Protein AF-A0A4W4H3L9-F1 (afdb_monomer)

Secondary structure (DSSP, 8-state):
---S-------SSS-EEE-TTSS-------SSS-------GGG--GGGEEEPPGGGGG--SBGGG-SS--HHHHHHHHHHHHTTT--EEEETTEEEE---SS--TTSSSHHHHHHHHTS-TTTSSS-HHHHHHHHHHHHHHH-S---------TTSSHHHHHHHHHHHHHHHHHTSSSPPHHHHHHHHHHHHHHHHHEE--SS-TTEE-SEEEEEEEE-TTS-EEEEEEEEE-----------

Solvent-accessible surface area (backbone atoms only — not comparable to full-atom values): 15438 Å² total; per-residue (Å²): 140,84,78,94,81,59,77,49,46,76,99,50,104,55,58,57,45,57,60,71,96,54,87,62,75,46,90,79,88,89,82,84,89,80,90,83,34,84,72,73,76,90,78,62,62,80,90,48,60,43,83,53,59,78,72,54,75,75,33,58,52,47,51,63,75,44,96,65,84,46,72,66,54,53,52,48,29,53,49,53,22,45,77,69,74,43,40,43,29,26,48,68,95,42,78,46,69,53,66,75,93,61,88,64,86,72,69,84,38,71,66,41,51,55,55,30,67,77,46,59,73,78,77,54,79,50,43,69,54,30,55,43,37,44,47,59,51,43,34,69,76,68,71,42,92,71,86,86,88,82,82,75,64,86,81,45,46,57,70,60,53,50,52,53,42,52,53,49,52,43,28,70,29,66,76,36,94,59,86,42,76,63,54,49,52,60,57,61,48,43,63,59,50,42,72,76,43,37,44,70,50,101,88,34,76,76,28,70,57,50,50,78,46,77,48,76,40,68,40,98,87,53,31,74,74,46,70,49,77,49,78,39,66,75,72,90,72,85,71,75,78,90,124

pLDDT: mean 72.76, std 21.8, range [25.19, 97.56]

Nearest PDB structures (foldseek):
  5i0h-assembly1_A  TM=8.968E-01  e=2.358E-21  Homo sapiens
  5i0h-assembly2_B  TM=9.019E-01  e=1.971E-21  Homo sapiens
  5i0i-assembly2_B  TM=9.173E-01  e=1.417E-20  Homo sapiens
  4e7s-assembly2_B  TM=9.229E-01  e=7.534E-16  Sus scrofa
  4pfp-assembly1_A  TM=9.240E-01  e=1.544E-15  Sus scrofa

Organism: Electrophorus electricus (NCBI:txid8005)

Sequence (243 aa):
MLGSGWFKRFCVPTPVWVLPEVQCYQSSTCCHGSSVTRVPRCKLGRQKLFLMNPASYRGMEDMATLPELHDGAIMHNLFTRYQQDLIYTNIGSILAAVNPYKQIPGLYDADAVELYSQHHLGDLPPHIYALANECYRCLWKRSDSQCVLISGESGAGKTESTKLLLKFLSVVSSGTLRETRVEQAIIQSSPIMEAFGNAKTVYNNNSSRFGKFIQLHFAQSGNIQGGCIIHYLLEKLINSPVV

Foldseek 3Di:
DDDPPAEAADPDPFGKAFDPVPPHLYDDDDDDDDDHHDDDPVPDDPVGIGGDDPVLPQADQEPCPPPDDDPSSVVSSCVNCLVVVNQWHHDDLDIGGADNVDDDPPQLDPVNLVVLLVDAQPPDGGHLSNVLNNQLVCCVVVVDHGDDDQDDDFPRCSVVSVLSSLQSLQCSQVVHNDGDPQNCVVVVVVVVVQVVAFPCDPVDRRGGPWDWDKAWDADPSSHTPHIDIDIHCRPPPPPDDDD

Structure (mmCIF, N/CA/C/O backbone):
data_AF-A0A4W4H3L9-F1
#
_entry.id   AF-A0A4W4H3L9-F1
#
loop_
_atom_site.group_PDB
_atom_site.id
_atom_site.type_symbol
_atom_site.label_atom_id
_atom_site.label_alt_id
_atom_site.label_comp_id
_atom_site.label_asym_id
_atom_site.label_entity_id
_atom_site.label_seq_id
_atom_site.pdbx_PDB_ins_code
_atom_site.Cartn_x
_atom_site.Cartn_y
_atom_site.Cartn_z
_atom_site.occupancy
_atom_site.B_iso_or_equiv
_atom_site.auth_seq_id
_atom_site.auth_comp_id
_atom_site.auth_asym_id
_atom_site.auth_atom_id
_atom_site.pdbx_PDB_model_num
ATOM 1 N N . MET A 1 1 ? 20.897 19.051 -11.818 1.00 27.47 1 MET A N 1
ATOM 2 C CA . MET A 1 1 ? 21.475 18.905 -13.172 1.00 27.47 1 MET A CA 1
ATOM 3 C C . MET A 1 1 ? 21.812 17.435 -13.380 1.00 27.47 1 MET A C 1
ATOM 5 O O . MET A 1 1 ? 22.811 16.980 -12.845 1.00 27.47 1 MET A O 1
ATOM 9 N N . LEU A 1 2 ? 20.951 16.671 -14.054 1.00 26.20 2 LEU A N 1
ATOM 10 C CA . LEU A 1 2 ? 21.207 15.261 -14.371 1.00 26.20 2 LEU A CA 1
ATOM 11 C C . LEU A 1 2 ? 21.542 15.171 -15.862 1.00 26.20 2 LEU A C 1
ATOM 13 O O . LEU A 1 2 ? 20.744 15.571 -16.706 1.00 26.20 2 LEU A O 1
ATOM 17 N N . GLY A 1 3 ? 22.775 14.755 -16.150 1.00 25.19 3 GLY A N 1
ATOM 18 C CA . GLY A 1 3 ? 23.374 14.762 -17.480 1.00 25.19 3 GLY A CA 1
ATOM 19 C C . GLY A 1 3 ? 22.776 13.725 -18.433 1.00 25.19 3 GLY A C 1
ATOM 20 O O . GLY A 1 3 ? 22.400 12.619 -18.050 1.00 25.19 3 GLY A O 1
ATOM 21 N N . SER A 1 4 ? 22.755 14.100 -19.706 1.00 28.12 4 SER A N 1
ATOM 22 C CA . SER A 1 4 ? 22.198 13.435 -20.891 1.00 28.12 4 SER A CA 1
ATOM 23 C C . SER A 1 4 ? 22.950 12.170 -21.366 1.00 28.12 4 SER A C 1
ATOM 25 O O . SER A 1 4 ? 22.988 11.872 -22.556 1.00 28.12 4 SER A O 1
ATOM 27 N N . GLY A 1 5 ? 23.552 11.395 -20.458 1.00 28.00 5 GLY A N 1
ATOM 28 C CA . GLY A 1 5 ? 24.517 10.333 -20.794 1.00 28.00 5 GLY A CA 1
ATOM 29 C C . GLY A 1 5 ? 23.981 8.911 -21.017 1.00 28.00 5 GLY A C 1
ATOM 30 O O . GLY A 1 5 ? 24.781 8.014 -21.270 1.00 28.00 5 GLY A O 1
ATOM 31 N N . TRP A 1 6 ? 22.673 8.663 -20.923 1.00 32.38 6 TRP A N 1
ATOM 32 C CA . TRP A 1 6 ? 22.169 7.315 -20.614 1.00 32.38 6 TRP A CA 1
ATOM 33 C C . TRP A 1 6 ? 21.446 6.571 -21.757 1.00 32.38 6 TRP A C 1
ATOM 35 O O . TRP A 1 6 ? 20.837 5.556 -21.457 1.00 32.38 6 TRP A O 1
ATOM 45 N N . PHE A 1 7 ? 21.469 7.007 -23.042 1.00 28.83 7 PHE A N 1
ATOM 46 C CA . PHE A 1 7 ? 20.694 6.326 -24.125 1.00 28.83 7 PHE A CA 1
ATOM 47 C C . PHE A 1 7 ? 21.440 6.001 -25.477 1.00 28.83 7 PHE A C 1
ATOM 49 O O . PHE A 1 7 ? 22.224 6.788 -25.999 1.00 28.83 7 PHE A O 1
ATOM 56 N N . LYS A 1 8 ? 21.298 4.760 -26.003 1.00 26.78 8 LYS A N 1
ATOM 57 C CA . LYS A 1 8 ? 21.959 4.058 -27.140 1.00 26.78 8 LYS A CA 1
ATOM 58 C C . LYS A 1 8 ? 21.028 2.928 -27.657 1.00 26.78 8 LYS A C 1
ATOM 60 O O . LYS A 1 8 ? 20.303 2.315 -26.888 1.00 26.78 8 LYS A O 1
ATOM 65 N N . ARG A 1 9 ? 21.007 2.652 -28.962 1.00 30.42 9 ARG A N 1
ATOM 66 C CA . ARG A 1 9 ? 20.016 1.795 -29.646 1.00 30.42 9 ARG A CA 1
ATOM 67 C C . ARG A 1 9 ? 20.690 0.620 -30.369 1.00 30.42 9 ARG A C 1
ATOM 69 O O . ARG A 1 9 ? 21.736 0.789 -30.997 1.00 30.42 9 ARG A O 1
ATOM 76 N N . PHE A 1 10 ? 20.052 -0.548 -30.336 1.00 35.47 10 PHE A N 1
ATOM 77 C CA . PHE A 1 10 ? 20.433 -1.750 -31.087 1.00 35.47 10 PHE A CA 1
ATOM 78 C C . PHE A 1 10 ? 19.568 -1.891 -32.353 1.00 35.47 10 PHE A C 1
ATOM 80 O O . PHE A 1 10 ? 18.371 -1.624 -32.308 1.00 35.47 10 PHE A O 1
ATOM 87 N N . CYS A 1 11 ? 20.154 -2.322 -33.479 1.00 30.50 11 CYS A N 1
ATOM 88 C CA . CYS A 1 11 ? 19.391 -2.773 -34.652 1.00 30.50 11 CYS A CA 1
ATOM 89 C C . CYS A 1 11 ? 19.002 -4.243 -34.469 1.00 30.50 11 CYS A C 1
ATOM 91 O O . CYS A 1 11 ? 19.690 -5.151 -34.931 1.00 30.50 11 CYS A O 1
ATOM 93 N N . VAL A 1 12 ? 17.885 -4.443 -33.787 1.00 38.03 12 VAL A N 1
ATOM 94 C CA . VAL A 1 12 ? 17.016 -5.616 -33.898 1.00 38.03 12 VAL A CA 1
ATOM 95 C C . VAL A 1 12 ? 15.609 -5.028 -34.086 1.00 38.03 12 VAL A C 1
ATOM 97 O O . VAL A 1 12 ? 15.317 -4.008 -33.460 1.00 38.03 12 VAL A O 1
ATOM 100 N N . PRO A 1 13 ? 14.752 -5.565 -34.979 1.00 41.75 13 PRO A N 1
ATOM 101 C CA . PRO A 1 13 ? 13.407 -5.014 -35.219 1.00 41.75 13 PRO A CA 1
ATOM 102 C C . PRO A 1 13 ? 12.554 -4.959 -33.939 1.00 41.75 13 PRO A C 1
ATOM 104 O O . PRO A 1 13 ? 11.613 -4.178 -33.844 1.00 41.75 13 PRO A O 1
ATOM 107 N N . THR A 1 14 ? 12.945 -5.740 -32.936 1.00 47.38 14 THR A N 1
ATOM 108 C CA . THR A 1 14 ? 12.460 -5.738 -31.560 1.00 47.38 14 THR A CA 1
ATOM 109 C C . THR A 1 14 ? 13.530 -5.177 -30.609 1.00 47.38 14 THR A C 1
ATOM 111 O O . THR A 1 14 ? 14.680 -5.621 -30.667 1.00 47.38 14 THR A O 1
ATOM 114 N N . PRO A 1 15 ? 13.195 -4.234 -29.711 1.00 56.81 15 PRO A N 1
ATOM 115 C CA . PRO A 1 15 ? 14.090 -3.802 -28.645 1.00 56.81 15 PRO A CA 1
ATOM 116 C C . PRO A 1 15 ? 14.483 -4.981 -27.755 1.00 56.81 15 PRO A C 1
ATOM 118 O O . PRO A 1 15 ? 13.790 -5.996 -27.683 1.00 56.81 15 PRO A O 1
ATOM 121 N N . VAL A 1 16 ? 15.641 -4.850 -27.117 1.00 54.41 16 VAL A N 1
ATOM 122 C CA . VAL A 1 16 ? 16.271 -5.914 -26.338 1.00 54.41 16 VAL A CA 1
ATOM 123 C C . VAL A 1 16 ? 16.805 -5.377 -25.018 1.00 54.41 16 VAL A C 1
ATOM 125 O O . VAL A 1 16 ? 17.254 -4.232 -24.948 1.00 54.41 16 VAL A O 1
ATOM 128 N N . TRP A 1 17 ? 16.796 -6.214 -23.988 1.00 52.78 17 TRP A N 1
ATOM 129 C CA . TRP A 1 17 ? 17.437 -5.958 -22.705 1.00 52.78 17 TRP A CA 1
ATOM 130 C C . TRP A 1 17 ? 18.923 -6.289 -22.758 1.00 52.78 17 TRP A C 1
ATOM 132 O O . TRP A 1 17 ? 19.316 -7.282 -23.369 1.00 52.78 17 TRP A O 1
ATOM 142 N N . VAL A 1 18 ? 19.736 -5.484 -22.075 1.00 55.53 18 VAL A N 1
ATOM 143 C CA . VAL A 1 18 ? 21.176 -5.706 -21.894 1.00 55.53 18 VAL A CA 1
ATOM 144 C C . VAL A 1 18 ? 21.480 -5.727 -20.396 1.00 55.53 18 VAL A C 1
ATOM 146 O O . VAL A 1 18 ? 21.097 -4.801 -19.686 1.00 55.53 18 VAL A O 1
ATOM 149 N N . LEU A 1 19 ? 22.151 -6.779 -19.915 1.00 48.59 19 LEU A N 1
ATOM 150 C CA . LEU A 1 19 ? 22.508 -6.950 -18.498 1.00 48.59 19 LEU A CA 1
ATOM 151 C C . LEU A 1 19 ? 23.740 -6.104 -18.064 1.00 48.59 19 LEU A C 1
A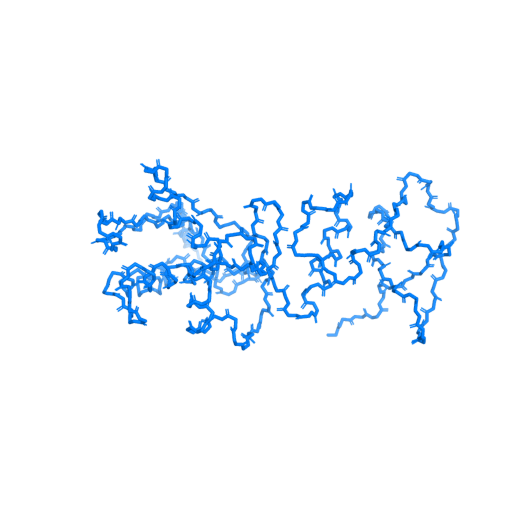TOM 153 O O . LEU A 1 19 ? 24.630 -5.850 -18.881 1.00 48.59 19 LEU A O 1
ATOM 157 N N . PRO A 1 20 ? 23.830 -5.706 -16.775 1.00 42.75 20 PRO A N 1
ATOM 158 C CA . PRO A 1 20 ? 24.601 -4.546 -16.292 1.00 42.75 20 PRO A CA 1
ATOM 159 C C . PRO A 1 20 ? 26.127 -4.672 -16.154 1.00 42.75 20 PRO A C 1
ATOM 161 O O . PRO A 1 20 ? 26.767 -3.664 -15.861 1.00 42.75 20 PRO A O 1
ATOM 164 N N . GLU A 1 21 ? 26.767 -5.819 -16.412 1.00 43.78 21 GLU A N 1
ATOM 165 C CA . GLU A 1 21 ? 28.250 -5.859 -16.482 1.00 43.78 21 GLU A CA 1
ATOM 166 C C . GLU A 1 21 ? 28.812 -4.950 -17.593 1.00 43.78 21 GLU A C 1
ATOM 168 O O . GLU A 1 21 ? 30.004 -4.648 -17.638 1.00 43.78 21 GLU A O 1
ATOM 173 N N . VAL A 1 22 ? 27.942 -4.485 -18.490 1.00 40.56 22 VAL A N 1
ATOM 174 C CA . VAL A 1 22 ? 28.198 -3.398 -19.423 1.00 40.56 22 VAL A CA 1
ATOM 175 C C . VAL A 1 22 ? 27.268 -2.251 -19.025 1.00 40.56 22 VAL A C 1
ATOM 177 O O . VAL A 1 22 ? 26.083 -2.281 -19.341 1.00 40.56 22 VAL A O 1
ATOM 180 N N . GLN A 1 23 ? 27.789 -1.260 -18.295 1.00 33.41 23 GLN A N 1
ATOM 181 C CA . GLN A 1 23 ? 27.068 -0.037 -17.915 1.00 33.41 23 GLN A CA 1
ATOM 182 C C . GLN A 1 23 ? 26.325 0.557 -19.125 1.00 33.41 23 GLN A C 1
ATOM 184 O O . GLN A 1 23 ? 27.001 1.069 -20.015 1.00 33.41 23 GLN A O 1
ATOM 189 N N . CYS A 1 24 ? 24.985 0.460 -19.170 1.00 37.59 24 CYS A N 1
ATOM 190 C CA . CYS A 1 24 ? 24.037 1.257 -19.978 1.00 37.59 24 CYS A CA 1
ATOM 191 C C . CYS A 1 24 ? 22.647 0.570 -20.000 1.00 37.59 24 CYS A C 1
ATOM 193 O O . CYS A 1 24 ? 22.421 -0.335 -20.803 1.00 37.59 24 CYS A O 1
ATOM 195 N N . TYR A 1 25 ? 21.708 0.990 -19.140 1.00 39.38 25 TYR A N 1
ATOM 196 C CA . TYR A 1 25 ? 20.288 0.628 -19.278 1.00 39.38 25 TYR A CA 1
ATOM 197 C C . TYR A 1 25 ? 19.600 1.625 -20.212 1.00 39.38 25 TYR A C 1
ATOM 199 O O . TYR A 1 25 ? 19.635 2.827 -19.973 1.00 39.38 25 TYR A O 1
ATOM 207 N N . GLN A 1 26 ? 18.996 1.119 -21.288 1.00 37.16 26 GLN A N 1
ATOM 208 C CA . GLN A 1 26 ? 18.802 1.898 -22.504 1.00 37.16 26 GLN A CA 1
ATOM 209 C C . GLN A 1 26 ? 17.511 1.490 -23.251 1.00 37.16 26 GLN A C 1
ATOM 211 O O . GLN A 1 26 ? 17.559 0.758 -24.236 1.00 37.16 26 GLN A O 1
ATOM 216 N N . SER A 1 27 ? 16.329 1.941 -22.824 1.00 36.50 27 SER A N 1
ATOM 217 C CA . SER A 1 27 ? 15.090 1.714 -23.592 1.00 36.50 27 SER A CA 1
ATOM 218 C C . SER A 1 27 ? 14.780 2.916 -24.486 1.00 36.50 27 SER A C 1
ATOM 220 O O . SER A 1 27 ? 14.617 4.024 -23.983 1.00 36.50 27 SER A O 1
ATOM 222 N N . SER A 1 28 ? 14.668 2.724 -25.805 1.00 31.98 28 SER A N 1
ATOM 223 C CA . SER A 1 28 ? 14.087 3.744 -26.691 1.00 31.98 28 SER A CA 1
ATOM 224 C C . SER A 1 28 ? 13.185 3.108 -27.744 1.00 31.98 28 SER A C 1
ATOM 226 O O . SER A 1 28 ? 13.606 2.245 -28.515 1.00 31.98 28 SER A O 1
ATOM 228 N N . THR A 1 29 ? 11.940 3.566 -27.785 1.00 32.28 29 THR A N 1
ATOM 229 C CA . THR A 1 29 ? 10.920 3.194 -28.767 1.00 32.28 29 THR A CA 1
ATOM 230 C C . THR A 1 29 ? 11.222 3.868 -30.101 1.00 32.28 29 THR A C 1
ATOM 232 O O . THR A 1 29 ? 11.590 5.043 -30.143 1.00 32.28 29 THR A O 1
ATOM 235 N N . CYS A 1 30 ? 11.100 3.131 -31.205 1.00 30.27 30 CYS A N 1
ATOM 236 C CA . CYS A 1 30 ? 11.217 3.671 -32.554 1.00 30.27 30 CYS A CA 1
ATOM 237 C C . CYS A 1 30 ? 9.818 3.939 -33.094 1.00 30.27 30 CYS A C 1
ATOM 239 O O . CYS A 1 30 ? 9.091 2.985 -33.326 1.00 30.27 30 CYS A O 1
ATOM 241 N N . CYS A 1 31 ? 9.460 5.213 -33.251 1.00 32.66 31 CYS A N 1
ATOM 242 C CA . CYS A 1 31 ? 8.777 5.760 -34.426 1.00 32.66 31 CYS A CA 1
ATOM 243 C C . CYS A 1 31 ? 8.584 7.272 -34.220 1.00 32.66 31 CYS A C 1
ATOM 245 O O . CYS A 1 31 ? 7.995 7.691 -33.234 1.00 32.66 31 CYS A O 1
ATOM 247 N N . HIS A 1 32 ? 9.094 8.053 -35.177 1.00 32.38 32 HIS A N 1
ATOM 248 C CA . HIS A 1 32 ? 9.051 9.519 -35.286 1.00 32.38 32 HIS A CA 1
ATOM 249 C C . HIS A 1 32 ? 9.945 10.342 -34.338 1.00 32.38 32 HIS A C 1
ATOM 251 O O . HIS A 1 32 ? 9.508 10.899 -33.342 1.00 32.38 32 HIS A O 1
ATOM 257 N N . GLY A 1 33 ? 11.208 10.491 -34.764 1.00 34.22 33 GLY A N 1
ATOM 258 C CA . GLY A 1 33 ? 12.024 11.681 -34.500 1.00 34.22 33 GLY A CA 1
ATOM 259 C C . GLY A 1 33 ? 12.710 11.758 -33.140 1.00 34.22 33 GLY A C 1
ATOM 260 O O . GLY A 1 33 ? 12.236 12.486 -32.282 1.00 34.22 33 GLY A O 1
ATOM 261 N N . SER A 1 34 ? 13.846 11.063 -32.965 1.00 31.66 34 SER A N 1
ATOM 262 C CA . SER A 1 34 ? 14.979 11.426 -32.077 1.00 31.66 34 SER A CA 1
ATOM 263 C C . SER A 1 34 ? 16.106 10.369 -32.147 1.00 31.66 34 SER A C 1
ATOM 265 O O . SER A 1 34 ? 15.871 9.217 -32.510 1.00 31.66 34 SER A O 1
ATOM 267 N N . SER A 1 35 ? 17.331 10.801 -31.843 1.00 30.95 35 SER A N 1
ATOM 268 C CA . SER A 1 35 ? 18.676 10.257 -32.132 1.00 30.95 35 SER A CA 1
ATOM 269 C C . SER A 1 35 ? 18.949 8.769 -31.815 1.00 30.95 35 SER A C 1
ATOM 271 O O . SER A 1 35 ? 18.504 8.231 -30.807 1.00 30.95 35 SER A O 1
ATOM 273 N N . VAL A 1 36 ? 19.780 8.117 -32.649 1.00 38.38 36 VAL A N 1
ATOM 274 C CA . VAL A 1 36 ? 20.202 6.699 -32.552 1.00 38.38 36 VAL A CA 1
ATOM 275 C C . VAL A 1 36 ? 21.692 6.600 -32.197 1.00 38.38 36 VAL A C 1
ATOM 277 O O . VAL A 1 36 ? 22.520 7.151 -32.917 1.00 38.38 36 VAL A O 1
ATOM 280 N N . THR A 1 37 ? 22.066 5.823 -31.174 1.00 38.47 37 THR A N 1
ATOM 281 C CA . THR A 1 37 ? 23.489 5.592 -30.831 1.00 38.47 37 THR A CA 1
ATOM 282 C C . THR A 1 37 ? 23.876 4.121 -30.992 1.00 38.47 37 THR A C 1
ATOM 284 O O . THR A 1 37 ? 23.336 3.269 -30.297 1.00 38.47 37 THR A O 1
ATOM 287 N N . ARG A 1 38 ? 24.833 3.797 -31.870 1.00 39.09 38 ARG A N 1
ATOM 288 C CA . ARG A 1 38 ? 25.277 2.413 -32.137 1.00 39.09 38 ARG A CA 1
ATOM 289 C C . ARG A 1 38 ? 26.249 1.893 -31.064 1.00 39.09 38 ARG A C 1
ATOM 291 O O . AR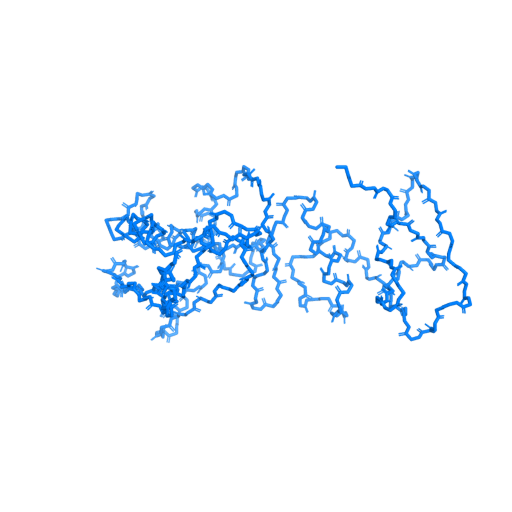G A 1 38 ? 27.159 2.612 -30.648 1.00 39.09 38 ARG A O 1
ATOM 298 N N . VAL A 1 39 ? 26.098 0.628 -30.660 1.00 46.34 39 VAL A N 1
ATOM 299 C CA . VAL A 1 39 ? 27.084 -0.116 -29.848 1.00 46.34 39 VAL A CA 1
ATOM 300 C C . VAL A 1 39 ? 27.779 -1.160 -30.736 1.00 46.34 39 VAL A C 1
ATOM 302 O O . VAL A 1 39 ? 27.084 -1.889 -31.447 1.00 46.34 39 VAL A O 1
ATOM 305 N N . PRO A 1 40 ? 29.124 -1.256 -30.741 1.00 39.28 40 PRO A N 1
ATOM 306 C CA . PRO A 1 40 ? 29.836 -2.257 -31.532 1.00 39.28 40 PRO A CA 1
ATOM 307 C C . PRO A 1 40 ? 29.482 -3.686 -31.095 1.00 39.28 40 PRO A C 1
ATOM 309 O O . PRO A 1 40 ? 29.563 -4.022 -29.913 1.00 39.28 40 PRO A O 1
ATOM 312 N N . ARG A 1 41 ? 29.154 -4.543 -32.070 1.00 39.56 41 ARG A N 1
ATOM 313 C CA . ARG A 1 41 ? 28.749 -5.955 -31.901 1.00 39.56 41 ARG A CA 1
ATOM 314 C C . ARG A 1 41 ? 29.773 -6.803 -31.125 1.00 39.56 41 ARG A C 1
ATOM 316 O O . ARG A 1 41 ? 29.415 -7.820 -30.550 1.00 39.56 41 ARG A O 1
ATOM 323 N N . CYS A 1 42 ? 31.029 -6.365 -31.083 1.00 42.28 42 CYS A N 1
ATOM 324 C CA . CYS A 1 42 ? 32.174 -7.099 -30.545 1.00 42.28 42 CYS A CA 1
ATOM 325 C C . CYS A 1 42 ? 32.236 -7.156 -29.005 1.00 42.28 42 CYS A C 1
ATOM 327 O O . CYS A 1 42 ? 33.100 -7.843 -28.475 1.00 42.28 42 CYS A O 1
ATOM 329 N N . LYS A 1 43 ? 31.366 -6.429 -28.283 1.00 47.75 43 LYS A N 1
ATOM 330 C CA . LYS A 1 43 ? 31.382 -6.361 -26.806 1.00 47.75 43 LYS A CA 1
ATOM 331 C C . LYS A 1 43 ? 30.216 -7.071 -26.106 1.00 47.75 43 LYS A C 1
ATOM 333 O O . LYS A 1 43 ? 30.200 -7.109 -24.880 1.00 47.75 43 LYS A O 1
ATOM 338 N N . LEU A 1 44 ? 29.249 -7.628 -26.840 1.00 52.34 44 LEU A N 1
ATOM 339 C CA . LEU A 1 44 ? 28.099 -8.323 -26.248 1.00 52.34 44 LEU A CA 1
ATOM 340 C C . LEU A 1 44 ? 28.044 -9.782 -26.705 1.00 52.34 44 LEU A C 1
ATOM 342 O O . LEU A 1 44 ? 27.854 -10.068 -27.886 1.00 52.34 44 LEU A O 1
ATOM 346 N N . GLY A 1 45 ? 28.176 -10.711 -25.756 1.00 49.34 45 GLY A N 1
ATOM 347 C CA . GLY A 1 45 ? 27.857 -12.118 -25.989 1.00 49.34 45 GLY A CA 1
ATOM 348 C C . GLY A 1 45 ? 26.351 -12.307 -26.205 1.00 49.34 45 GLY A C 1
ATOM 349 O O . GLY A 1 45 ? 25.548 -11.617 -25.580 1.00 49.34 45 GLY A O 1
ATOM 350 N N . ARG A 1 46 ? 25.955 -13.263 -27.061 1.00 48.59 46 ARG A N 1
ATOM 351 C CA . ARG A 1 46 ? 24.537 -13.589 -27.344 1.00 48.59 46 ARG A CA 1
ATOM 352 C C . ARG A 1 46 ? 23.712 -13.903 -26.086 1.00 48.59 46 ARG A C 1
ATOM 354 O O . ARG A 1 46 ? 22.512 -13.691 -26.102 1.00 48.59 46 ARG A O 1
ATOM 361 N N . GLN A 1 47 ? 24.355 -14.351 -25.009 1.00 49.03 47 GLN A N 1
ATOM 362 C CA . GLN A 1 47 ? 23.726 -14.658 -23.717 1.00 49.03 47 GLN A CA 1
ATOM 363 C C . GLN A 1 47 ? 23.307 -13.414 -22.906 1.00 49.03 47 GLN A C 1
ATOM 365 O O . GLN A 1 47 ? 22.712 -13.556 -21.846 1.00 49.03 47 GLN A O 1
ATOM 370 N N . LYS A 1 48 ? 23.631 -12.197 -23.367 1.00 55.81 48 LYS A N 1
ATOM 371 C CA . LYS A 1 48 ? 23.361 -10.933 -22.654 1.00 55.81 48 LYS A CA 1
ATOM 372 C C . LYS A 1 48 ? 22.254 -10.091 -23.305 1.00 55.81 48 LYS A C 1
ATOM 374 O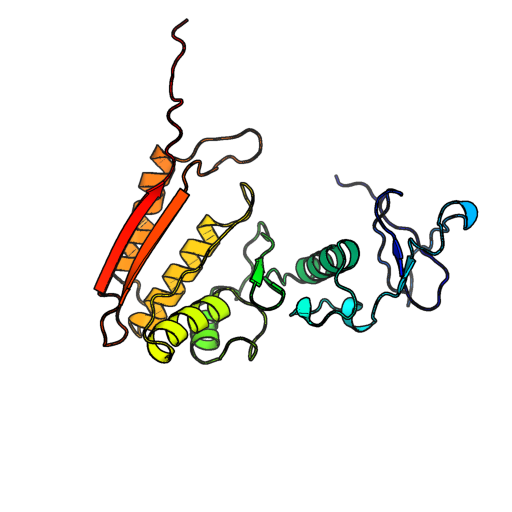 O . LYS A 1 48 ? 22.172 -8.899 -23.022 1.00 55.81 48 LYS A O 1
ATOM 379 N N . LEU A 1 49 ? 21.469 -10.683 -24.209 1.00 56.50 49 LEU A N 1
ATOM 380 C CA . LEU A 1 49 ? 20.415 -10.020 -24.978 1.00 56.50 49 LEU A CA 1
ATOM 381 C C . LEU A 1 49 ? 19.093 -10.771 -24.817 1.00 56.50 49 LEU A C 1
ATOM 383 O O . LEU A 1 49 ? 19.000 -11.920 -25.241 1.00 56.50 49 LEU A O 1
ATOM 387 N N . PHE A 1 50 ? 18.077 -10.104 -24.274 1.00 62.53 50 PHE A N 1
ATOM 388 C CA . PHE A 1 50 ? 16.719 -10.653 -24.148 1.00 62.53 50 PHE A CA 1
ATOM 389 C C . PHE A 1 50 ? 15.748 -9.828 -24.982 1.00 62.53 50 PHE A C 1
ATOM 391 O O . PHE A 1 50 ? 15.894 -8.610 -25.035 1.00 62.53 50 PHE A O 1
ATOM 398 N N . LEU A 1 51 ? 14.777 -10.447 -25.655 1.00 60.28 51 LEU A N 1
ATOM 399 C CA . LEU A 1 51 ? 13.775 -9.694 -26.416 1.00 60.28 51 LEU A CA 1
ATOM 400 C C . LEU A 1 51 ? 12.825 -8.955 -25.471 1.00 60.28 51 LEU A C 1
ATOM 402 O O . LEU A 1 51 ? 12.296 -9.520 -24.522 1.00 60.28 51 LEU A O 1
ATOM 406 N N . MET A 1 52 ? 12.566 -7.686 -25.764 1.00 62.53 52 MET A N 1
ATOM 407 C CA . MET A 1 52 ? 11.585 -6.899 -25.034 1.00 62.53 52 MET A CA 1
ATOM 408 C C . MET A 1 52 ? 10.184 -7.168 -25.593 1.00 62.53 52 MET A C 1
ATOM 410 O O . MET A 1 52 ? 9.935 -7.009 -26.791 1.00 62.53 52 MET A O 1
ATOM 414 N N . ASN A 1 53 ? 9.262 -7.558 -24.715 1.00 67.00 53 ASN A N 1
ATOM 415 C CA . ASN A 1 53 ? 7.864 -7.779 -25.069 1.00 67.00 53 ASN A CA 1
ATOM 416 C C . ASN A 1 53 ? 7.182 -6.438 -25.423 1.00 67.00 53 ASN A C 1
ATOM 418 O O . ASN A 1 53 ? 7.297 -5.481 -24.652 1.00 67.00 53 ASN A O 1
ATOM 422 N N . PRO A 1 54 ? 6.427 -6.348 -26.537 1.00 67.12 54 PRO A N 1
ATOM 423 C CA . PRO A 1 54 ? 5.656 -5.157 -26.869 1.00 67.12 54 PRO A CA 1
ATOM 424 C C . PRO A 1 54 ? 4.673 -4.676 -25.794 1.00 67.12 54 PRO A C 1
ATOM 426 O O . PRO A 1 54 ? 4.443 -3.473 -25.671 1.00 67.12 54 PRO A O 1
ATOM 429 N N . ALA A 1 55 ? 4.121 -5.587 -24.988 1.00 62.34 55 ALA A N 1
ATOM 430 C CA . ALA A 1 55 ? 3.247 -5.225 -23.871 1.00 62.34 55 ALA A CA 1
ATOM 431 C C . ALA A 1 55 ? 3.976 -4.392 -22.797 1.00 62.34 55 ALA A C 1
ATOM 433 O O . ALA A 1 55 ? 3.374 -3.538 -22.149 1.00 62.34 55 ALA A O 1
ATOM 434 N N . SER A 1 56 ? 5.295 -4.562 -22.665 1.00 64.75 56 SER A N 1
ATOM 435 C CA . SER A 1 56 ? 6.121 -3.830 -21.703 1.00 64.75 56 SER A CA 1
ATOM 436 C C . SER A 1 56 ? 6.339 -2.358 -22.075 1.00 64.75 56 SER A C 1
ATOM 438 O O . SER A 1 56 ? 6.783 -1.593 -21.226 1.00 64.75 56 SER A O 1
ATOM 440 N N . TYR A 1 57 ? 6.013 -1.921 -23.302 1.00 67.81 57 TYR A N 1
ATOM 441 C CA . TYR A 1 57 ? 6.236 -0.528 -23.725 1.00 67.81 57 TYR A CA 1
ATOM 442 C C . TYR A 1 57 ? 5.381 0.496 -22.986 1.00 67.81 57 TYR A C 1
ATOM 444 O O . TYR A 1 57 ? 5.791 1.647 -22.862 1.00 67.81 57 TYR A O 1
ATOM 452 N N . ARG A 1 58 ? 4.172 0.114 -22.564 1.00 73.44 58 ARG A N 1
ATOM 453 C CA . ARG A 1 58 ? 3.212 1.048 -21.953 1.00 73.44 58 ARG A CA 1
ATOM 454 C C . ARG A 1 58 ? 3.241 1.038 -20.426 1.00 73.44 58 ARG A C 1
ATOM 456 O O . ARG A 1 58 ? 2.564 1.860 -19.825 1.00 73.44 58 ARG A O 1
ATOM 463 N N . GLY A 1 59 ? 4.045 0.162 -19.823 1.00 82.81 59 GLY A N 1
ATOM 464 C CA . GLY A 1 59 ? 4.005 -0.108 -18.392 1.00 82.81 59 GLY A CA 1
ATOM 465 C C . GLY A 1 59 ? 2.852 -1.052 -18.046 1.00 82.81 59 GLY A C 1
ATOM 466 O O . GLY A 1 59 ? 1.687 -0.724 -18.239 1.00 82.81 59 GLY A O 1
ATOM 467 N N . MET A 1 60 ? 3.168 -2.232 -17.528 1.00 89.56 60 MET A N 1
ATOM 468 C CA . MET A 1 60 ? 2.193 -3.230 -17.099 1.00 89.56 60 MET A CA 1
ATOM 469 C C . MET A 1 60 ? 1.853 -3.071 -15.623 1.00 89.56 60 MET A C 1
ATOM 471 O O . MET A 1 60 ? 2.729 -2.803 -14.800 1.00 89.56 60 MET A O 1
ATOM 475 N N . GLU A 1 61 ? 0.581 -3.272 -15.303 1.00 92.94 61 GLU A N 1
ATOM 476 C CA . GLU A 1 61 ? 0.053 -3.172 -13.945 1.00 92.94 61 GLU A CA 1
ATOM 477 C C . GLU A 1 61 ? 0.483 -4.329 -13.046 1.00 92.94 61 GLU A C 1
ATOM 479 O O . GLU A 1 61 ? 0.758 -4.090 -11.875 1.00 92.94 61 GLU A O 1
ATO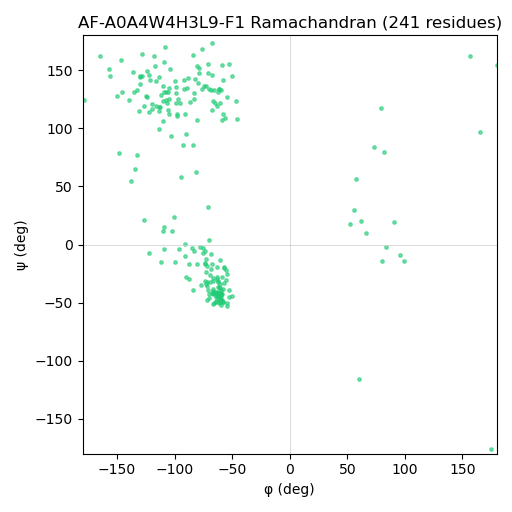M 484 N N . ASP A 1 62 ? 0.606 -5.545 -13.587 1.00 92.81 62 ASP A N 1
ATOM 485 C CA . ASP A 1 62 ? 1.138 -6.708 -12.875 1.00 92.81 62 ASP A CA 1
ATOM 486 C C . ASP A 1 62 ? 2.351 -7.298 -13.600 1.00 92.81 62 ASP A C 1
ATOM 488 O O . ASP A 1 62 ? 2.250 -7.844 -14.702 1.00 92.81 62 ASP A O 1
ATOM 492 N N . MET A 1 63 ? 3.514 -7.208 -12.958 1.00 90.56 63 MET A N 1
ATOM 493 C CA . MET A 1 63 ? 4.773 -7.732 -13.479 1.00 90.56 63 MET A CA 1
ATOM 494 C C . MET A 1 63 ? 4.865 -9.259 -13.415 1.00 90.56 63 MET A C 1
ATOM 496 O O . MET A 1 63 ? 5.683 -9.819 -14.139 1.00 90.56 63 MET A O 1
ATOM 500 N N . ALA A 1 64 ? 4.022 -9.954 -12.641 1.00 88.44 64 ALA A N 1
ATOM 501 C CA . ALA A 1 64 ? 3.985 -11.422 -12.656 1.00 88.44 64 ALA A CA 1
ATOM 502 C C . ALA A 1 64 ? 3.461 -11.996 -13.983 1.00 88.44 64 ALA A C 1
ATOM 504 O O . ALA A 1 64 ? 3.689 -13.165 -14.282 1.00 88.44 64 ALA A O 1
ATOM 505 N N . THR A 1 65 ? 2.803 -11.172 -14.803 1.00 85.69 65 THR A N 1
ATOM 506 C CA . THR A 1 65 ? 2.353 -11.551 -16.151 1.00 85.69 65 THR A CA 1
ATOM 507 C C . THR A 1 65 ? 3.437 -11.379 -17.225 1.00 85.69 65 THR A C 1
ATOM 509 O O . THR A 1 65 ? 3.214 -11.721 -18.388 1.00 85.69 65 THR A O 1
ATOM 512 N N . LEU A 1 66 ? 4.622 -10.858 -16.867 1.00 80.50 66 LEU A N 1
ATOM 513 C CA . LEU A 1 66 ? 5.745 -10.748 -17.800 1.00 80.50 66 LEU A CA 1
ATOM 514 C C . LEU A 1 66 ? 6.247 -12.145 -18.198 1.00 80.50 66 LEU A C 1
ATOM 516 O O . LEU A 1 66 ? 6.510 -12.962 -17.317 1.00 80.50 66 LEU A O 1
ATOM 520 N N . PRO A 1 67 ? 6.475 -12.409 -19.502 1.00 76.94 67 PRO A N 1
ATOM 521 C CA . PRO A 1 67 ? 7.063 -13.673 -19.952 1.00 76.94 67 PRO A CA 1
ATOM 522 C C . PRO A 1 67 ? 8.461 -13.918 -19.374 1.00 76.94 67 PRO A C 1
ATOM 524 O O . PRO A 1 67 ? 8.833 -15.054 -19.100 1.00 76.94 67 PRO A O 1
ATOM 527 N N . GLU A 1 68 ? 9.230 -12.842 -19.192 1.00 74.19 68 GLU A N 1
ATOM 528 C CA . GLU A 1 68 ? 10.566 -12.868 -18.606 1.00 74.19 68 GLU A CA 1
ATOM 529 C C . GLU A 1 68 ? 10.663 -11.790 -17.524 1.00 74.19 68 GLU A C 1
ATOM 531 O O . GLU A 1 68 ? 10.573 -10.591 -17.803 1.00 74.19 68 GLU A O 1
ATOM 536 N N . LEU A 1 69 ? 10.845 -12.226 -16.276 1.00 78.56 69 LEU A N 1
ATOM 537 C CA . LEU A 1 69 ? 11.002 -11.353 -15.119 1.00 78.56 69 LEU A CA 1
ATOM 538 C C . LEU A 1 69 ? 12.482 -11.296 -14.721 1.00 78.56 69 LEU A C 1
ATOM 540 O O . LEU A 1 69 ? 12.972 -12.131 -13.967 1.00 78.56 69 LEU A O 1
ATOM 544 N N . HIS A 1 70 ? 13.196 -10.304 -15.245 1.00 80.88 70 HIS A N 1
ATOM 545 C CA . HIS A 1 70 ? 14.583 -10.009 -14.882 1.00 80.88 70 HIS A CA 1
ATOM 546 C C . HIS A 1 70 ? 14.736 -8.525 -14.504 1.00 80.88 70 HIS A C 1
ATOM 548 O O . HIS A 1 70 ? 13.900 -7.696 -14.874 1.00 80.88 70 HIS A O 1
ATOM 554 N N . ASP A 1 71 ? 15.840 -8.157 -13.848 1.00 79.44 71 ASP A N 1
ATOM 555 C CA . ASP A 1 71 ? 16.067 -6.812 -13.285 1.00 79.44 71 ASP A CA 1
ATOM 556 C C . ASP A 1 71 ? 15.811 -5.671 -14.280 1.00 79.44 71 ASP A C 1
ATOM 558 O O . ASP A 1 71 ? 15.136 -4.695 -13.959 1.00 79.44 71 ASP A O 1
ATOM 562 N N . GLY A 1 72 ? 16.289 -5.813 -15.524 1.00 79.12 72 GLY A N 1
ATOM 563 C CA . GLY A 1 72 ? 16.054 -4.823 -16.581 1.00 79.12 72 GLY A CA 1
ATOM 564 C C . GLY A 1 72 ? 14.570 -4.585 -16.900 1.00 79.12 72 GLY A C 1
ATOM 565 O O . GLY A 1 72 ? 14.158 -3.435 -17.042 1.00 79.12 72 GLY A O 1
ATOM 566 N N . ALA A 1 73 ? 13.765 -5.651 -16.964 1.00 82.69 73 ALA A N 1
ATOM 567 C CA . ALA A 1 73 ? 12.341 -5.570 -17.270 1.00 82.69 73 ALA A CA 1
ATOM 568 C C . ALA A 1 73 ? 11.568 -4.925 -16.117 1.00 82.69 73 ALA A C 1
ATOM 570 O O . ALA A 1 73 ? 10.747 -4.038 -16.354 1.00 82.69 73 ALA A O 1
ATOM 571 N N . ILE A 1 74 ? 11.896 -5.303 -14.876 1.00 86.44 74 ILE A N 1
ATOM 572 C CA . ILE A 1 74 ? 11.327 -4.700 -13.665 1.00 86.44 74 ILE A CA 1
ATOM 573 C C . ILE A 1 74 ? 11.640 -3.202 -13.627 1.00 86.44 74 ILE A C 1
ATOM 575 O O . ILE A 1 74 ? 10.734 -2.379 -13.509 1.00 86.44 74 ILE A O 1
ATOM 579 N N . MET A 1 75 ? 12.918 -2.839 -13.779 1.00 87.50 75 MET A N 1
ATOM 580 C CA . MET A 1 75 ? 13.374 -1.452 -13.690 1.00 87.50 75 MET A CA 1
ATOM 581 C C . MET A 1 75 ? 12.708 -0.568 -14.743 1.00 87.50 75 MET A C 1
ATOM 583 O O . MET A 1 75 ? 12.228 0.520 -14.432 1.00 87.50 75 MET A O 1
ATOM 587 N N . HIS A 1 76 ? 12.637 -1.034 -15.988 1.00 86.06 76 HIS A N 1
ATOM 588 C CA . HIS A 1 76 ? 11.972 -0.284 -17.044 1.00 86.06 76 HIS A CA 1
ATOM 589 C C . HIS A 1 76 ? 10.472 -0.152 -16.814 1.00 86.06 76 HIS A C 1
ATOM 591 O O . HIS A 1 76 ? 9.929 0.923 -17.040 1.00 86.06 76 HIS A O 1
ATOM 597 N N . ASN A 1 77 ? 9.800 -1.213 -16.364 1.00 90.25 77 ASN A N 1
ATOM 598 C CA . ASN A 1 77 ? 8.368 -1.156 -16.108 1.00 90.25 77 ASN A CA 1
ATOM 599 C C . ASN A 1 77 ? 8.041 -0.126 -15.020 1.00 90.25 77 ASN A C 1
ATOM 601 O O . ASN A 1 77 ? 7.188 0.738 -15.223 1.00 90.25 77 ASN A O 1
ATOM 605 N N . LEU A 1 78 ? 8.776 -0.174 -13.903 1.00 91.75 78 LEU A N 1
ATOM 606 C CA . LEU A 1 78 ? 8.646 0.795 -12.817 1.00 91.75 78 LEU A CA 1
ATOM 607 C C . LEU A 1 78 ? 8.965 2.217 -13.293 1.00 91.75 78 LEU A C 1
ATOM 609 O O . LEU A 1 78 ? 8.217 3.139 -12.985 1.00 91.75 78 LEU A O 1
ATOM 613 N N . PHE A 1 79 ? 10.029 2.400 -14.080 1.00 90.31 79 PHE A N 1
ATOM 614 C CA . PHE A 1 79 ? 10.410 3.708 -14.614 1.00 90.31 79 PHE A CA 1
ATOM 615 C C . PHE A 1 79 ? 9.353 4.287 -15.566 1.00 90.31 79 PHE A C 1
ATOM 617 O O . PHE A 1 79 ? 8.941 5.432 -15.396 1.00 90.31 79 PHE A O 1
ATOM 624 N N . THR A 1 80 ? 8.873 3.501 -16.533 1.00 90.00 80 THR A N 1
ATOM 625 C CA . THR A 1 80 ? 7.847 3.926 -17.497 1.00 90.00 80 THR A CA 1
ATOM 626 C C . THR A 1 80 ? 6.546 4.304 -16.787 1.00 90.00 80 THR A C 1
ATOM 628 O O . THR A 1 80 ? 5.963 5.341 -17.098 1.00 90.00 80 THR A O 1
ATOM 631 N N . ARG A 1 81 ? 6.109 3.514 -15.796 1.00 94.69 81 ARG A N 1
ATOM 632 C CA . ARG A 1 81 ? 4.912 3.822 -14.995 1.00 94.69 81 ARG A CA 1
ATOM 633 C C . ARG A 1 81 ? 5.103 5.064 -14.131 1.00 94.69 81 ARG A C 1
ATOM 635 O O . ARG A 1 81 ? 4.238 5.935 -14.106 1.00 94.69 81 ARG A O 1
ATOM 642 N N . TYR A 1 82 ? 6.269 5.205 -13.503 1.00 93.81 82 TYR A N 1
ATOM 643 C CA . TYR A 1 82 ? 6.611 6.384 -12.712 1.00 93.81 82 TYR A CA 1
ATOM 644 C C . TYR A 1 82 ? 6.575 7.679 -13.537 1.00 93.81 82 TYR A C 1
ATOM 646 O O . TYR A 1 82 ? 6.078 8.694 -13.060 1.00 93.81 82 TYR A O 1
ATOM 654 N N . GLN A 1 83 ? 7.033 7.652 -14.796 1.00 92.25 83 GLN A N 1
ATOM 655 C CA . GLN A 1 83 ? 6.946 8.808 -15.702 1.00 92.25 83 GLN A CA 1
ATOM 656 C C . GLN A 1 83 ? 5.505 9.241 -16.020 1.00 92.25 83 GLN A C 1
ATOM 658 O O . GLN A 1 83 ? 5.296 10.368 -16.466 1.00 92.25 83 GLN A O 1
ATOM 663 N N . GLN A 1 84 ? 4.529 8.3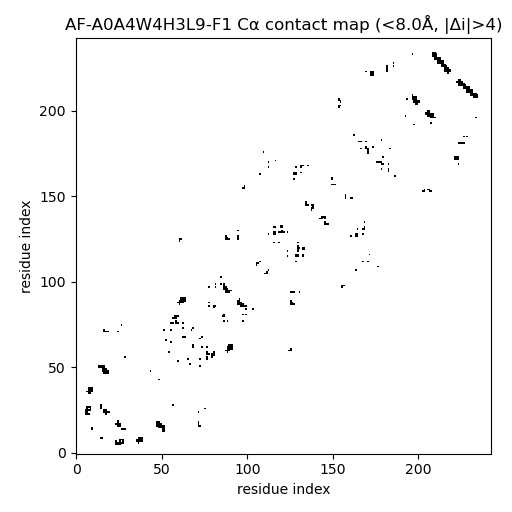61 -15.801 1.00 93.06 84 GLN A N 1
ATOM 664 C CA . GLN A 1 84 ? 3.100 8.599 -16.006 1.00 93.06 84 GLN A CA 1
ATOM 665 C C . GLN A 1 84 ? 2.355 8.864 -14.687 1.00 93.06 84 GLN A C 1
ATOM 667 O O . GLN A 1 84 ? 1.129 8.824 -14.667 1.00 93.06 84 GLN A O 1
ATOM 672 N N . ASP A 1 85 ? 3.073 9.093 -13.582 1.00 94.62 85 ASP A N 1
ATOM 673 C CA . ASP A 1 85 ? 2.517 9.234 -12.228 1.00 94.62 85 ASP A CA 1
ATOM 674 C C . ASP A 1 85 ? 1.777 7.983 -11.709 1.00 94.62 85 ASP A C 1
ATOM 676 O O . ASP A 1 85 ? 1.024 8.038 -10.738 1.00 94.62 85 ASP A O 1
ATOM 680 N N . LEU A 1 86 ? 2.057 6.813 -12.294 1.00 95.69 86 LEU A N 1
ATOM 681 C CA . LEU A 1 86 ? 1.553 5.516 -11.845 1.00 95.69 86 LEU A CA 1
ATOM 682 C C . LEU A 1 86 ? 2.558 4.868 -10.886 1.00 95.69 86 LEU A C 1
ATOM 684 O O . LEU A 1 86 ? 3.421 4.084 -11.277 1.00 95.69 86 LEU A O 1
ATOM 688 N N . ILE A 1 87 ? 2.459 5.212 -9.604 1.00 96.44 87 ILE A N 1
ATOM 689 C CA . ILE A 1 87 ? 3.457 4.820 -8.595 1.00 96.44 87 ILE A CA 1
ATOM 690 C C . ILE A 1 87 ? 3.308 3.395 -8.053 1.00 96.44 87 ILE A C 1
ATOM 692 O O . ILE A 1 87 ? 4.241 2.872 -7.441 1.00 96.44 87 ILE A O 1
ATOM 696 N N . TYR A 1 88 ? 2.146 2.777 -8.257 1.00 97.56 88 TYR A N 1
ATOM 697 C CA . TYR A 1 88 ? 1.815 1.445 -7.765 1.00 97.56 88 TYR A CA 1
ATOM 698 C C . TYR A 1 88 ? 1.865 0.422 -8.896 1.00 97.56 88 TYR A C 1
ATOM 700 O O . TYR A 1 88 ? 1.360 0.663 -9.995 1.00 97.56 88 TYR A O 1
ATOM 708 N N . THR A 1 89 ? 2.483 -0.725 -8.632 1.00 96.06 89 THR A N 1
ATOM 709 C CA . THR A 1 89 ? 2.606 -1.835 -9.585 1.00 96.06 89 THR A CA 1
ATOM 710 C C . THR A 1 89 ? 2.545 -3.159 -8.831 1.00 96.06 89 THR A C 1
ATOM 712 O O . THR A 1 89 ? 3.253 -3.334 -7.844 1.00 96.06 89 THR A O 1
ATOM 715 N N . ASN A 1 90 ? 1.725 -4.099 -9.286 1.00 95.38 90 ASN A N 1
ATOM 716 C CA . ASN A 1 90 ? 1.655 -5.439 -8.717 1.00 95.38 90 ASN A CA 1
ATOM 717 C C . ASN A 1 90 ? 2.824 -6.303 -9.209 1.00 95.38 90 ASN A C 1
ATOM 719 O O . ASN A 1 90 ? 3.328 -6.153 -10.324 1.00 95.38 90 ASN A O 1
ATOM 723 N N . ILE A 1 91 ? 3.260 -7.212 -8.348 1.00 91.94 91 ILE A N 1
ATOM 724 C CA . ILE A 1 91 ? 4.199 -8.292 -8.634 1.00 91.94 91 ILE A CA 1
ATOM 725 C C . ILE A 1 91 ? 3.573 -9.546 -8.028 1.00 91.94 91 ILE A C 1
ATOM 727 O O . ILE A 1 91 ? 3.905 -9.953 -6.911 1.00 91.94 91 ILE A O 1
ATOM 731 N N . GLY A 1 92 ? 2.576 -10.098 -8.721 1.00 88.88 92 GLY A N 1
ATOM 732 C CA . GLY A 1 92 ? 1.729 -11.148 -8.164 1.00 88.88 92 GLY A CA 1
ATOM 733 C C . GLY A 1 92 ? 1.011 -10.642 -6.912 1.00 88.88 92 GLY A C 1
ATOM 734 O O . GLY A 1 92 ? 0.223 -9.704 -6.978 1.00 88.88 92 GLY A O 1
ATOM 735 N N . SER A 1 93 ? 1.306 -11.232 -5.750 1.00 86.81 93 SER A N 1
ATOM 736 C CA . SER A 1 93 ? 0.702 -10.837 -4.468 1.00 86.81 93 SER A CA 1
ATOM 737 C C . SER A 1 93 ? 1.377 -9.641 -3.784 1.00 86.81 93 SER A C 1
ATOM 739 O O . SER A 1 93 ? 0.925 -9.215 -2.723 1.00 86.81 93 SER A O 1
ATOM 741 N N . ILE A 1 94 ? 2.491 -9.136 -4.322 1.00 93.06 94 ILE A N 1
ATOM 742 C CA . ILE A 1 94 ? 3.254 -8.026 -3.738 1.00 93.06 94 ILE A CA 1
ATOM 743 C C . ILE A 1 94 ? 2.876 -6.728 -4.451 1.00 93.06 94 ILE A C 1
ATOM 745 O O . ILE A 1 94 ? 2.849 -6.679 -5.677 1.00 93.06 94 ILE A O 1
ATOM 749 N N . LEU A 1 95 ? 2.653 -5.654 -3.694 1.00 96.44 95 LEU A N 1
ATOM 750 C CA . LEU A 1 95 ? 2.469 -4.312 -4.242 1.00 96.44 95 LEU A CA 1
ATOM 751 C C . LEU A 1 95 ? 3.786 -3.532 -4.158 1.00 96.44 95 LEU A C 1
ATOM 753 O O . LEU A 1 95 ? 4.239 -3.180 -3.069 1.00 96.44 95 LEU A O 1
ATOM 757 N N . ALA A 1 96 ? 4.391 -3.236 -5.305 1.00 95.88 96 ALA A N 1
ATOM 758 C CA . ALA A 1 96 ? 5.524 -2.326 -5.402 1.00 95.88 96 ALA A CA 1
ATOM 759 C C . ALA A 1 96 ? 5.029 -0.875 -5.464 1.00 95.88 96 ALA A C 1
ATOM 761 O O . ALA A 1 96 ? 4.163 -0.537 -6.274 1.00 95.88 96 ALA A O 1
ATOM 762 N N . ALA A 1 97 ? 5.600 -0.016 -4.620 1.00 96.12 97 ALA A N 1
ATOM 763 C CA . ALA A 1 97 ? 5.295 1.408 -4.558 1.00 96.12 97 ALA A CA 1
ATOM 764 C C . ALA A 1 97 ? 6.578 2.229 -4.725 1.00 96.12 97 ALA A C 1
ATOM 766 O O . ALA A 1 97 ? 7.555 2.010 -4.005 1.00 96.12 97 ALA A O 1
ATOM 767 N N . VAL A 1 98 ? 6.575 3.180 -5.658 1.00 95.56 98 VAL A N 1
ATOM 768 C CA . VAL A 1 98 ? 7.693 4.107 -5.885 1.00 95.56 98 VAL A CA 1
ATOM 769 C C . VAL A 1 98 ? 7.308 5.485 -5.358 1.00 95.56 98 VAL A C 1
ATOM 771 O O . VAL A 1 98 ? 6.317 6.057 -5.795 1.00 95.56 98 VAL A O 1
ATOM 774 N N . ASN A 1 99 ? 8.073 6.039 -4.416 1.00 93.94 99 ASN A N 1
ATOM 775 C CA . ASN A 1 99 ? 7.749 7.338 -3.821 1.00 93.94 99 ASN A CA 1
ATOM 776 C C . ASN A 1 99 ? 7.781 8.462 -4.886 1.00 93.94 99 ASN A C 1
ATOM 778 O O . ASN A 1 99 ? 8.848 8.706 -5.451 1.00 93.94 99 ASN A O 1
ATOM 782 N N . PRO A 1 100 ? 6.663 9.172 -5.146 1.00 92.56 100 PRO A N 1
ATOM 783 C CA . PRO A 1 100 ? 6.617 10.242 -6.145 1.00 92.56 100 PRO A CA 1
ATOM 784 C C . PRO A 1 100 ? 7.354 11.521 -5.733 1.00 92.56 100 PRO A C 1
ATOM 786 O O . PRO A 1 100 ? 7.606 12.370 -6.584 1.00 92.56 100 PRO A O 1
ATOM 789 N N . TYR A 1 101 ? 7.641 11.716 -4.438 1.00 89.56 101 TYR A N 1
ATOM 790 C CA . TYR A 1 101 ? 8.146 12.982 -3.875 1.00 89.56 101 TYR A CA 1
ATOM 791 C C . TYR A 1 101 ? 7.303 14.225 -4.227 1.00 89.56 101 TYR A C 1
ATOM 793 O O . TYR A 1 101 ? 7.752 15.361 -4.080 1.00 89.56 101 TYR A O 1
ATOM 801 N N . LYS A 1 102 ? 6.060 14.013 -4.665 1.00 90.75 102 LYS A N 1
ATOM 802 C CA . LYS A 1 102 ? 5.048 15.025 -4.964 1.00 90.75 102 LYS A CA 1
ATOM 803 C C . LYS A 1 102 ? 3.671 14.473 -4.618 1.00 90.75 102 LYS A C 1
ATOM 805 O O . LYS A 1 102 ? 3.482 13.259 -4.563 1.00 90.75 102 LYS A O 1
ATOM 810 N N . GLN A 1 103 ? 2.712 15.365 -4.412 1.00 89.25 103 GLN A N 1
ATOM 811 C CA . GLN A 1 103 ? 1.312 14.970 -4.307 1.00 89.25 103 GLN A CA 1
ATOM 812 C C . GLN A 1 103 ? 0.762 14.673 -5.703 1.00 89.25 103 GLN A C 1
ATOM 814 O O . GLN A 1 103 ? 0.990 15.450 -6.631 1.00 89.25 103 GLN A O 1
ATOM 819 N N . ILE A 1 104 ? 0.051 13.556 -5.839 1.00 93.75 104 ILE A N 1
ATOM 820 C CA . ILE A 1 104 ? -0.658 13.179 -7.064 1.00 93.75 104 ILE A CA 1
ATOM 821 C C . ILE A 1 104 ? -2.150 13.436 -6.805 1.00 93.75 104 ILE A C 1
ATOM 823 O O . ILE A 1 104 ? -2.723 12.764 -5.944 1.00 93.75 104 ILE A O 1
ATOM 827 N N . PRO A 1 105 ? -2.774 14.422 -7.478 1.00 93.50 105 PRO A N 1
ATOM 828 C CA . PRO A 1 105 ? -4.188 14.745 -7.280 1.00 93.50 105 PRO A CA 1
ATOM 829 C C . PRO A 1 105 ? -5.093 13.539 -7.558 1.00 93.50 105 PRO A C 1
ATOM 831 O O . PRO A 1 105 ? -4.826 12.785 -8.492 1.00 93.50 105 PRO A O 1
ATOM 834 N N . GLY A 1 106 ? -6.157 13.348 -6.774 1.00 91.12 106 GLY A N 1
ATOM 835 C CA . GLY A 1 106 ? -7.112 12.254 -6.984 1.00 91.12 106 GLY A CA 1
ATOM 836 C C . GLY A 1 106 ? -6.679 10.887 -6.449 1.00 91.12 106 GLY A C 1
ATOM 837 O O . GLY A 1 106 ? -7.513 9.993 -6.339 1.00 91.12 106 GLY A O 1
ATOM 838 N N . LEU A 1 107 ? -5.403 10.689 -6.093 1.00 94.25 107 LEU A N 1
ATOM 839 C CA . LEU A 1 107 ? -4.886 9.354 -5.765 1.00 94.25 107 LEU A CA 1
ATOM 840 C C . LEU A 1 107 ? -5.387 8.818 -4.409 1.00 94.25 107 LEU A C 1
ATOM 842 O O . LEU A 1 107 ? -5.602 7.620 -4.257 1.00 94.25 107 LEU A O 1
ATOM 846 N N . TYR A 1 108 ? -5.592 9.699 -3.425 1.00 94.06 108 TYR A N 1
ATOM 847 C CA . TYR A 1 108 ? -5.945 9.332 -2.041 1.00 94.06 108 TYR A CA 1
ATOM 848 C C . TYR A 1 108 ? -7.206 10.043 -1.524 1.00 94.06 108 TYR A C 1
ATOM 850 O O . TYR A 1 108 ? -7.405 10.186 -0.308 1.00 94.06 108 TYR A O 1
ATOM 858 N N . ASP A 1 109 ? -8.033 10.520 -2.452 1.00 92.69 109 ASP A N 1
ATOM 859 C CA . ASP A 1 109 ? -9.255 11.262 -2.158 1.00 92.69 109 ASP A CA 1
ATOM 860 C C . ASP A 1 109 ? -10.379 10.320 -1.694 1.00 92.69 109 ASP A C 1
ATOM 862 O O . ASP A 1 109 ? -10.270 9.094 -1.777 1.00 92.69 109 ASP A O 1
ATOM 866 N N . ALA A 1 110 ? -11.468 10.891 -1.171 1.00 90.94 110 ALA A N 1
ATOM 867 C CA . ALA A 1 110 ? -12.611 10.112 -0.687 1.00 90.94 110 ALA A CA 1
ATOM 868 C C . ALA A 1 110 ? -13.207 9.217 -1.788 1.00 90.94 110 ALA A C 1
ATOM 870 O O . ALA A 1 110 ? -13.506 8.054 -1.524 1.00 90.94 110 ALA A O 1
ATOM 871 N N . ASP A 1 111 ? -13.266 9.722 -3.022 1.00 93.50 111 ASP A N 1
ATOM 872 C CA . ASP A 1 111 ? -13.751 8.983 -4.192 1.00 93.50 111 ASP A CA 1
ATOM 873 C C . ASP A 1 111 ? -12.910 7.728 -4.458 1.00 93.50 111 ASP A C 1
ATOM 875 O O . ASP A 1 111 ? -13.445 6.671 -4.786 1.00 93.50 111 ASP A O 1
ATOM 879 N N . ALA A 1 112 ? -11.588 7.803 -4.256 1.00 94.38 112 ALA A N 1
ATOM 880 C CA . ALA A 1 112 ? -10.712 6.643 -4.380 1.00 94.38 112 ALA A CA 1
ATOM 881 C C . ALA A 1 112 ? -11.003 5.617 -3.274 1.00 94.38 112 ALA A C 1
ATOM 883 O O . ALA A 1 112 ? -11.058 4.418 -3.539 1.00 94.38 112 ALA A O 1
ATOM 884 N N . VAL A 1 113 ? -11.225 6.062 -2.034 1.00 94.06 113 VAL A N 1
ATOM 885 C CA . VAL A 1 113 ? -11.592 5.159 -0.930 1.00 94.06 113 VAL A CA 1
ATOM 886 C C . VAL A 1 113 ? -12.898 4.424 -1.239 1.00 94.06 113 VAL A C 1
ATOM 888 O O . VAL A 1 113 ? -12.952 3.201 -1.115 1.00 94.06 113 VAL A O 1
ATOM 891 N N . GLU A 1 114 ? -13.924 5.145 -1.691 1.00 93.38 114 GLU A N 1
ATOM 892 C CA . GLU A 1 114 ? -15.209 4.555 -2.064 1.00 93.38 114 GLU A CA 1
ATOM 893 C C . GLU A 1 114 ? -15.052 3.562 -3.220 1.00 93.38 114 GLU A C 1
ATOM 895 O O . GLU A 1 114 ? -15.450 2.401 -3.087 1.00 93.38 114 GLU A O 1
ATOM 900 N N . LEU A 1 115 ? -14.381 3.975 -4.299 1.00 95.88 115 LEU A N 1
ATOM 901 C CA . LEU A 1 115 ? -14.142 3.147 -5.477 1.00 95.88 115 LEU A CA 1
ATOM 902 C C . LEU A 1 115 ? -13.459 1.824 -5.103 1.00 95.88 115 LEU A C 1
ATOM 904 O O . LEU A 1 115 ? -13.968 0.750 -5.426 1.00 95.88 115 LEU A O 1
ATOM 908 N N . TYR A 1 116 ? -12.338 1.876 -4.379 1.00 96.81 116 TYR A N 1
ATOM 909 C CA . TYR A 1 116 ? -11.586 0.670 -4.021 1.00 96.81 116 TYR A CA 1
ATOM 910 C C . TYR A 1 116 ? -12.277 -0.190 -2.955 1.00 96.81 116 TYR A C 1
ATOM 912 O O . TYR A 1 116 ? -12.026 -1.392 -2.909 1.00 96.81 116 TYR A O 1
ATOM 920 N N . SER A 1 117 ? -13.162 0.371 -2.122 1.00 94.50 117 SER A N 1
ATOM 921 C CA . SER A 1 117 ? -13.936 -0.414 -1.144 1.00 94.50 117 SER A CA 1
ATOM 922 C C . SER A 1 117 ? -14.933 -1.379 -1.801 1.00 94.50 117 SER A C 1
ATOM 924 O O . SER A 1 117 ? -15.204 -2.457 -1.266 1.00 94.50 117 SER A O 1
ATOM 926 N N . GLN A 1 118 ? -15.428 -1.027 -2.991 1.00 93.69 118 GLN A N 1
ATOM 927 C CA . GLN A 1 118 ? -16.465 -1.773 -3.709 1.00 93.69 118 GLN A CA 1
ATOM 928 C C . GLN A 1 118 ? -15.914 -2.842 -4.667 1.00 93.69 118 GLN A C 1
ATOM 930 O O . GLN A 1 118 ? -16.684 -3.661 -5.162 1.00 93.69 118 GLN A O 1
ATOM 935 N N . HIS A 1 119 ? -14.601 -2.868 -4.908 1.00 95.38 119 HIS A N 1
ATOM 936 C CA . HIS A 1 119 ? -13.967 -3.731 -5.910 1.00 95.38 119 HIS A CA 1
ATOM 937 C C . HIS A 1 119 ? -13.004 -4.744 -5.282 1.00 95.38 119 HIS A C 1
ATOM 939 O O . HIS A 1 119 ? -12.448 -4.511 -4.203 1.00 95.38 119 HIS A O 1
ATOM 945 N N . HIS A 1 120 ? -12.800 -5.880 -5.954 1.00 92.06 120 HIS A N 1
ATOM 946 C CA . HIS A 1 120 ? -11.829 -6.887 -5.533 1.00 92.06 120 HIS A CA 1
ATOM 947 C C . HIS A 1 120 ? -10.418 -6.564 -6.034 1.00 92.06 120 HIS A C 1
ATOM 949 O O . HIS A 1 120 ? -10.210 -5.764 -6.950 1.00 92.06 120 HIS A O 1
ATOM 955 N N . LEU A 1 121 ? -9.422 -7.216 -5.429 1.00 90.62 121 LEU A N 1
ATOM 956 C CA . LEU A 1 121 ? -8.045 -7.131 -5.901 1.00 90.62 121 LEU A CA 1
ATOM 957 C C . LEU A 1 121 ? -7.951 -7.651 -7.345 1.00 90.62 121 LEU A C 1
ATOM 959 O O . LEU A 1 121 ? -8.284 -8.803 -7.611 1.00 90.62 121 LEU A O 1
ATOM 963 N N . GLY A 1 122 ? -7.471 -6.803 -8.257 1.00 89.12 122 GLY A N 1
ATOM 964 C CA . GLY A 1 122 ? -7.334 -7.111 -9.685 1.00 89.12 122 GLY A CA 1
ATOM 965 C C . GLY A 1 122 ? -8.452 -6.564 -10.578 1.00 89.12 122 GLY A C 1
ATOM 966 O O . GLY A 1 122 ? -8.247 -6.491 -11.785 1.00 89.12 122 GLY A O 1
ATOM 967 N N . ASP A 1 123 ? -9.585 -6.125 -10.015 1.00 92.62 123 ASP A N 1
ATOM 968 C CA . ASP A 1 123 ? -10.659 -5.476 -10.791 1.00 92.62 123 ASP A CA 1
ATOM 969 C C . ASP A 1 123 ? -10.280 -4.044 -11.204 1.00 92.62 123 ASP A C 1
ATOM 971 O O . ASP A 1 123 ? -10.712 -3.536 -12.238 1.00 92.62 123 ASP A O 1
ATOM 975 N N . LEU A 1 124 ? -9.479 -3.386 -10.364 1.00 95.31 124 LEU A N 1
ATOM 976 C CA . LEU A 1 124 ? -9.006 -2.016 -10.531 1.00 95.31 124 LEU A CA 1
ATOM 977 C C . LEU A 1 124 ? -7.476 -1.980 -10.656 1.00 95.31 124 LEU A C 1
ATOM 979 O O . LEU A 1 124 ? -6.807 -2.929 -10.227 1.00 95.31 124 LEU A O 1
ATOM 983 N N . PRO A 1 125 ? -6.913 -0.865 -11.166 1.00 95.31 125 PRO A N 1
ATOM 984 C CA . PRO A 1 125 ? -5.472 -0.673 -11.220 1.00 95.31 125 PRO A CA 1
ATOM 985 C C . PRO A 1 125 ? -4.783 -0.874 -9.856 1.00 95.31 125 PRO A C 1
ATOM 987 O O . PRO A 1 125 ? -5.401 -0.685 -8.803 1.00 95.31 125 PRO A O 1
ATOM 990 N N . PRO A 1 126 ? -3.483 -1.222 -9.840 1.00 96.81 126 PRO A N 1
ATOM 991 C CA . PRO A 1 126 ? -2.727 -1.436 -8.613 1.00 96.81 126 PRO A CA 1
ATOM 992 C C . PRO A 1 126 ? -2.811 -0.229 -7.683 1.00 96.81 126 PRO A C 1
ATOM 994 O O . PRO A 1 126 ? -2.486 0.894 -8.072 1.00 96.81 126 PRO A O 1
ATOM 997 N N . HIS A 1 127 ? -3.209 -0.465 -6.436 1.00 97.38 127 HIS A N 1
ATOM 998 C CA . HIS A 1 127 ? -3.334 0.593 -5.445 1.00 97.38 127 HIS A CA 1
ATOM 999 C C . HIS A 1 127 ? -3.240 0.049 -4.022 1.00 97.38 127 HIS A C 1
ATOM 1001 O O . HIS A 1 127 ? -3.657 -1.075 -3.735 1.00 97.38 127 HIS A O 1
ATOM 1007 N N . ILE A 1 128 ? -2.755 0.877 -3.095 1.00 97.12 128 ILE A N 1
ATOM 1008 C CA . ILE A 1 128 ? -2.654 0.503 -1.678 1.00 97.12 128 ILE A CA 1
ATOM 1009 C C . ILE A 1 128 ? -4.026 0.236 -1.040 1.00 97.12 128 ILE A C 1
ATOM 1011 O O . ILE A 1 128 ? -4.146 -0.611 -0.159 1.00 97.12 128 ILE A O 1
ATOM 1015 N N . TYR A 1 129 ? -5.076 0.902 -1.523 1.00 97.19 129 TYR A N 1
ATOM 1016 C CA . TYR A 1 129 ? -6.454 0.668 -1.077 1.00 97.19 129 TYR A CA 1
ATOM 1017 C C . TYR A 1 129 ? -7.025 -0.662 -1.568 1.00 97.19 129 TYR A C 1
ATOM 1019 O O . TYR A 1 129 ? -7.765 -1.295 -0.823 1.00 97.19 129 TYR A O 1
ATOM 1027 N N . ALA A 1 130 ? -6.629 -1.141 -2.752 1.00 96.38 130 ALA A N 1
ATOM 1028 C CA . ALA A 1 130 ? -6.997 -2.485 -3.199 1.00 96.38 130 ALA A CA 1
ATOM 1029 C C . ALA A 1 130 ? -6.414 -3.550 -2.253 1.00 96.38 130 ALA A C 1
ATOM 1031 O O . ALA A 1 130 ? -7.121 -4.457 -1.817 1.00 96.38 130 ALA A O 1
ATOM 1032 N N . LEU A 1 131 ? -5.142 -3.386 -1.861 1.00 95.75 131 LEU A N 1
ATOM 1033 C CA . LEU A 1 131 ? -4.478 -4.252 -0.881 1.00 95.75 131 LEU A CA 1
ATOM 1034 C C . LEU A 1 131 ? -5.155 -4.182 0.500 1.00 95.75 131 LEU A C 1
ATOM 1036 O O . LEU A 1 131 ? -5.362 -5.209 1.145 1.00 95.75 131 LEU A O 1
ATOM 1040 N N . ALA A 1 132 ? -5.519 -2.978 0.949 1.00 95.31 132 ALA A N 1
ATOM 1041 C CA . ALA A 1 132 ? -6.223 -2.772 2.212 1.00 95.31 132 ALA A CA 1
ATOM 1042 C C . ALA A 1 132 ? -7.598 -3.452 2.225 1.00 95.31 132 ALA A C 1
ATOM 1044 O O . ALA A 1 132 ? -7.940 -4.123 3.200 1.00 95.31 132 ALA A O 1
ATOM 1045 N N . ASN A 1 133 ? -8.367 -3.299 1.142 1.00 95.50 133 ASN A N 1
ATOM 1046 C CA . ASN A 1 133 ? -9.690 -3.897 1.015 1.00 95.50 133 ASN A CA 1
ATOM 1047 C C . ASN A 1 133 ? -9.603 -5.422 1.007 1.00 95.50 133 ASN A C 1
ATOM 1049 O O . ASN A 1 133 ? -10.336 -6.082 1.737 1.00 95.50 133 ASN A O 1
ATOM 1053 N N . GLU A 1 134 ? -8.662 -5.991 0.251 1.00 94.50 134 GLU A N 1
ATOM 1054 C CA . GLU A 1 134 ? -8.466 -7.441 0.226 1.00 94.50 134 GLU A CA 1
ATOM 1055 C C . GLU A 1 134 ? -8.090 -7.988 1.608 1.00 94.50 134 GLU A C 1
ATOM 1057 O O . GLU A 1 134 ? -8.653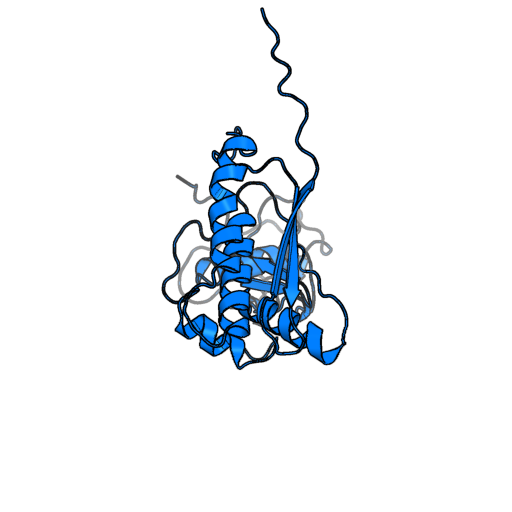 -8.989 2.050 1.00 94.50 134 GLU A O 1
ATOM 1062 N N . CYS A 1 135 ? -7.210 -7.292 2.335 1.00 93.50 135 CYS A N 1
ATOM 1063 C CA . CYS A 1 135 ? -6.866 -7.625 3.716 1.00 93.50 135 CYS A CA 1
ATOM 1064 C C . CYS A 1 135 ? -8.107 -7.606 4.629 1.00 93.50 135 CYS A C 1
ATOM 1066 O O . CYS A 1 135 ? -8.370 -8.570 5.348 1.00 93.50 135 CYS A O 1
ATOM 1068 N N . TYR A 1 136 ? -8.927 -6.555 4.553 1.00 93.38 136 TYR A N 1
ATOM 1069 C CA . TYR A 1 136 ? -10.156 -6.452 5.343 1.00 93.38 136 TYR A CA 1
ATOM 1070 C C . TYR A 1 136 ? -11.174 -7.551 5.000 1.00 93.38 136 TYR A C 1
ATOM 1072 O O . TYR A 1 136 ? -11.761 -8.163 5.890 1.00 93.38 136 TYR A O 1
ATOM 1080 N N . ARG A 1 137 ? -11.357 -7.865 3.715 1.00 92.12 137 ARG A N 1
ATOM 1081 C CA . ARG A 1 137 ? -12.262 -8.931 3.258 1.00 92.12 137 ARG A CA 1
ATOM 1082 C C . ARG A 1 137 ? -11.771 -10.315 3.676 1.00 92.12 137 ARG A C 1
ATOM 1084 O O . ARG A 1 137 ? -12.577 -11.151 4.091 1.00 92.12 137 ARG A O 1
ATOM 1091 N N . CYS A 1 138 ? -10.464 -10.564 3.595 1.00 91.81 138 CYS A N 1
ATOM 1092 C CA . CYS A 1 138 ? -9.857 -11.832 3.995 1.00 91.81 138 CYS A CA 1
ATOM 1093 C C . CYS A 1 138 ? -10.046 -12.136 5.485 1.00 91.81 138 CYS A C 1
ATOM 1095 O O . CYS A 1 138 ? -10.226 -13.307 5.822 1.00 91.81 138 CYS A O 1
ATOM 1097 N N . LEU A 1 139 ? -10.092 -11.111 6.347 1.00 90.75 139 LEU A N 1
ATOM 1098 C CA . LEU A 1 139 ? -10.398 -11.264 7.774 1.00 90.75 139 LEU A CA 1
ATOM 1099 C C . LEU A 1 139 ? -11.711 -12.034 7.991 1.00 90.75 139 LEU A C 1
ATOM 1101 O O . LEU A 1 139 ? -11.760 -12.978 8.774 1.00 90.75 139 LEU A O 1
ATOM 1105 N N . TRP A 1 140 ? -12.756 -11.685 7.235 1.00 87.56 140 TRP A N 1
ATOM 1106 C CA . TRP A 1 140 ? -14.079 -12.309 7.339 1.00 87.56 140 TRP A CA 1
ATOM 1107 C C . TRP A 1 140 ? -14.191 -13.596 6.526 1.00 87.56 140 TRP A C 1
ATOM 1109 O O . TRP A 1 140 ? -14.772 -14.575 6.985 1.00 87.56 140 TRP A O 1
ATOM 1119 N N . LYS A 1 141 ? -13.603 -13.622 5.324 1.00 89.06 141 LYS A N 1
ATOM 1120 C CA . LYS A 1 141 ? -13.681 -14.779 4.423 1.00 89.06 141 LYS A CA 1
ATOM 1121 C C . LYS A 1 141 ? -12.948 -16.001 4.976 1.00 89.06 141 LYS A C 1
ATOM 1123 O O . LYS A 1 141 ? -13.411 -17.120 4.778 1.00 89.06 141 LYS A O 1
ATOM 1128 N N . ARG A 1 142 ? -11.795 -15.794 5.619 1.00 87.25 142 ARG A N 1
ATOM 1129 C CA . ARG A 1 142 ? -10.961 -16.873 6.175 1.00 87.25 142 ARG A CA 1
ATOM 1130 C C . ARG A 1 142 ? -11.148 -17.062 7.679 1.00 87.25 142 ARG A C 1
ATOM 1132 O O . ARG A 1 142 ? -10.762 -18.103 8.183 1.00 87.25 142 ARG A O 1
ATOM 1139 N N . SER A 1 143 ? -11.768 -16.099 8.370 1.00 84.94 143 SER A N 1
ATOM 1140 C CA . SER A 1 143 ? -11.858 -16.069 9.841 1.00 84.94 143 SER A CA 1
ATOM 1141 C C . SER A 1 143 ? -10.490 -16.129 10.538 1.00 84.94 143 SER A C 1
ATOM 1143 O O . SER A 1 143 ? -10.387 -16.597 11.667 1.00 84.94 143 SER A O 1
ATOM 1145 N N . ASP A 1 144 ? -9.455 -15.608 9.871 1.00 89.06 144 ASP A N 1
ATOM 1146 C CA . ASP A 1 144 ? -8.064 -15.609 10.329 1.00 89.06 144 ASP A CA 1
ATOM 1147 C C . ASP A 1 144 ? -7.502 -14.187 10.382 1.00 89.06 144 ASP A C 1
ATOM 1149 O O . ASP A 1 144 ? -7.844 -13.331 9.560 1.00 89.06 144 ASP A O 1
ATOM 1153 N N . SER A 1 145 ?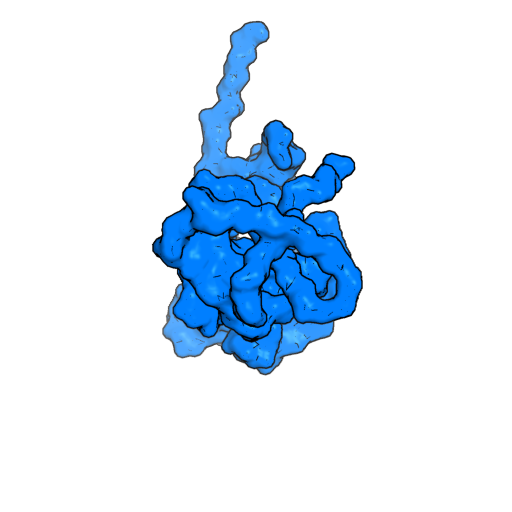 -6.570 -13.948 11.306 1.00 90.00 145 SER A N 1
ATOM 1154 C CA . SER A 1 145 ? -5.833 -12.683 11.400 1.00 90.00 145 SER A CA 1
ATOM 1155 C C . SER A 1 145 ? -5.017 -12.411 10.134 1.00 90.00 145 SER A C 1
ATOM 1157 O O . SER A 1 145 ? -4.289 -13.278 9.653 1.00 90.00 145 SER A O 1
ATOM 1159 N N . GLN A 1 146 ? -5.094 -11.182 9.625 1.00 93.75 146 GLN A N 1
ATOM 1160 C CA . GLN A 1 146 ? -4.347 -10.744 8.445 1.00 93.75 146 GLN A CA 1
ATOM 1161 C C . GLN A 1 146 ? -3.154 -9.867 8.838 1.00 93.75 146 GLN A C 1
ATOM 1163 O O . GLN A 1 146 ? -3.183 -9.171 9.853 1.00 93.75 146 GLN A O 1
ATOM 1168 N N . CYS A 1 147 ? -2.097 -9.894 8.026 1.00 92.19 147 CYS A N 1
ATOM 1169 C CA . CYS A 1 147 ? -0.877 -9.127 8.261 1.00 92.19 147 CYS A CA 1
ATOM 1170 C C . CYS A 1 147 ? -0.419 -8.451 6.968 1.00 92.19 147 CYS A C 1
ATOM 1172 O O . CYS A 1 147 ? -0.311 -9.098 5.928 1.00 92.19 147 CYS A O 1
ATOM 1174 N N . VAL A 1 148 ? -0.118 -7.153 7.052 1.00 93.56 148 VAL A N 1
ATOM 1175 C CA . VAL A 1 148 ? 0.483 -6.381 5.961 1.00 93.56 148 VAL A CA 1
ATOM 1176 C C . VAL A 1 148 ? 1.890 -5.975 6.383 1.00 93.56 148 VAL A C 1
ATOM 1178 O O . VAL A 1 148 ? 2.069 -5.251 7.362 1.00 93.56 148 VAL A O 1
ATOM 1181 N N . LEU A 1 149 ? 2.890 -6.434 5.632 1.00 93.25 149 LEU A N 1
ATOM 1182 C CA . LEU A 1 149 ? 4.289 -6.071 5.834 1.00 93.25 149 LEU A CA 1
ATOM 1183 C C . LEU A 1 149 ? 4.684 -4.966 4.852 1.00 93.25 149 LEU A C 1
ATOM 1185 O O . LEU A 1 149 ? 4.618 -5.158 3.642 1.00 93.25 149 LEU A O 1
ATOM 1189 N N . ILE A 1 150 ? 5.142 -3.827 5.376 1.00 92.62 150 ILE A N 1
ATOM 1190 C CA . ILE A 1 150 ? 5.638 -2.710 4.566 1.00 92.62 150 ILE A CA 1
ATOM 1191 C C . ILE A 1 150 ? 7.148 -2.598 4.755 1.00 92.62 150 ILE A C 1
ATOM 1193 O O . ILE A 1 150 ? 7.634 -2.142 5.792 1.00 92.62 150 ILE A O 1
ATOM 1197 N N . SER A 1 151 ? 7.896 -3.009 3.736 1.00 90.62 151 SER A N 1
ATOM 1198 C CA . SER A 1 151 ? 9.357 -2.959 3.706 1.00 90.62 151 SER A CA 1
ATOM 1199 C C . SER A 1 151 ? 9.871 -1.897 2.737 1.00 90.62 151 SER A C 1
ATOM 1201 O O . SER A 1 151 ? 9.186 -1.506 1.798 1.00 90.62 151 SER A O 1
ATOM 1203 N N . GLY A 1 152 ? 11.103 -1.442 2.954 1.00 88.69 152 GLY A N 1
ATOM 1204 C CA . GLY A 1 152 ? 11.769 -0.480 2.081 1.00 88.69 152 GLY A CA 1
ATOM 1205 C C . GLY A 1 152 ? 12.863 0.289 2.808 1.00 88.69 152 GLY A C 1
ATOM 1206 O O . GLY A 1 152 ? 12.885 0.351 4.042 1.00 88.69 152 GLY A O 1
ATOM 1207 N N . GLU A 1 153 ? 13.753 0.911 2.048 1.00 84.19 153 GLU A N 1
ATOM 1208 C CA . GLU A 1 153 ? 14.831 1.737 2.591 1.00 84.19 153 GLU A CA 1
ATOM 1209 C C . GLU A 1 153 ? 14.307 3.019 3.261 1.00 84.19 153 GLU A C 1
ATOM 1211 O O . GLU A 1 153 ? 13.104 3.331 3.266 1.00 84.19 153 GLU A O 1
ATOM 1216 N N . SER A 1 154 ? 15.208 3.762 3.906 1.00 78.50 154 SER A N 1
ATOM 1217 C CA . SER A 1 154 ? 14.861 5.064 4.475 1.00 78.50 154 SER A CA 1
ATOM 1218 C C . SER A 1 154 ? 14.406 6.018 3.365 1.00 78.50 154 SER A C 1
ATOM 1220 O O . SER A 1 154 ? 15.023 6.086 2.310 1.00 78.50 154 SER A O 1
ATOM 1222 N N . GLY A 1 155 ? 13.297 6.731 3.581 1.00 79.69 155 GLY A N 1
ATOM 1223 C CA . GLY A 1 155 ? 12.724 7.639 2.577 1.00 79.69 155 GLY A CA 1
ATOM 1224 C C . GLY A 1 155 ? 11.823 6.981 1.520 1.00 79.69 155 GLY A C 1
ATOM 1225 O O . GLY A 1 155 ? 11.202 7.696 0.737 1.00 79.69 155 GLY A O 1
ATOM 1226 N N . ALA A 1 156 ? 11.654 5.653 1.539 1.00 84.56 156 ALA A N 1
ATOM 1227 C CA . ALA A 1 156 ? 10.798 4.936 0.584 1.00 84.56 156 ALA A CA 1
ATOM 1228 C C . ALA A 1 156 ? 9.282 5.211 0.730 1.00 84.56 156 ALA A C 1
ATOM 1230 O O . ALA A 1 156 ? 8.502 4.772 -0.104 1.00 84.56 156 ALA A O 1
ATOM 1231 N N . GLY A 1 157 ? 8.841 5.917 1.781 1.00 88.00 157 GLY A N 1
ATOM 1232 C CA . GLY A 1 157 ? 7.418 6.234 1.995 1.00 88.00 157 GLY A CA 1
ATOM 1233 C C . GLY A 1 157 ? 6.636 5.209 2.828 1.00 88.00 157 GLY A C 1
ATOM 1234 O O . GLY A 1 157 ? 5.406 5.206 2.799 1.00 88.00 157 GLY A O 1
ATOM 1235 N N . LYS A 1 158 ? 7.324 4.358 3.606 1.00 87.94 158 LYS A N 1
ATOM 1236 C CA . LYS A 1 158 ? 6.691 3.350 4.481 1.00 87.94 158 LYS A CA 1
ATOM 1237 C C . LYS A 1 158 ? 5.667 3.962 5.443 1.00 87.94 158 LYS A C 1
ATOM 1239 O O . LYS A 1 158 ? 4.536 3.504 5.496 1.00 87.94 158 LYS A O 1
ATOM 1244 N N . THR A 1 159 ? 6.053 5.018 6.163 1.00 83.75 159 THR A N 1
ATOM 1245 C CA . THR A 1 159 ? 5.196 5.683 7.159 1.00 83.75 159 THR A CA 1
ATOM 1246 C C . THR A 1 159 ? 3.927 6.260 6.534 1.00 83.75 159 THR A C 1
ATOM 1248 O O . THR A 1 159 ? 2.840 6.071 7.075 1.00 83.75 159 THR A O 1
ATOM 1251 N N . GLU A 1 160 ? 4.046 6.910 5.376 1.00 87.00 160 GLU A N 1
ATOM 1252 C CA . GLU A 1 160 ? 2.893 7.455 4.649 1.00 87.00 160 GLU A CA 1
ATOM 1253 C C . GLU A 1 160 ? 1.984 6.337 4.126 1.00 87.00 160 GLU A C 1
ATOM 1255 O O . GLU A 1 160 ? 0.769 6.406 4.285 1.00 87.00 160 GLU A O 1
ATOM 1260 N N . SER A 1 161 ? 2.567 5.246 3.623 1.00 92.38 161 SER A N 1
ATOM 1261 C CA . SER A 1 161 ? 1.814 4.052 3.217 1.00 92.38 161 SER A CA 1
ATOM 1262 C C . SER A 1 161 ? 1.022 3.454 4.387 1.00 92.38 161 SER A C 1
ATOM 1264 O O . SER A 1 161 ? -0.155 3.133 4.237 1.00 92.38 161 SER A O 1
ATOM 1266 N N . THR A 1 162 ? 1.622 3.372 5.581 1.00 90.06 162 THR A N 1
ATOM 1267 C CA . THR A 1 162 ? 0.923 2.927 6.795 1.00 90.06 162 THR A CA 1
ATOM 1268 C C . THR A 1 162 ? -0.252 3.842 7.140 1.00 90.06 162 THR A C 1
ATOM 1270 O O . THR A 1 162 ? -1.335 3.344 7.434 1.00 90.06 162 THR A O 1
ATOM 1273 N N . LYS A 1 163 ? -0.072 5.170 7.094 1.00 87.00 163 LYS A N 1
ATOM 1274 C CA . LYS A 1 163 ? -1.156 6.133 7.365 1.00 87.00 163 LYS A CA 1
ATOM 1275 C C . LYS A 1 163 ? -2.320 5.952 6.390 1.00 87.00 163 LYS A C 1
ATOM 1277 O O . LYS A 1 163 ? -3.469 5.920 6.818 1.00 87.00 163 LYS A O 1
ATOM 1282 N N . LEU A 1 164 ? -2.024 5.777 5.101 1.00 92.12 164 LEU A N 1
ATOM 1283 C CA . LEU A 1 164 ? -3.032 5.563 4.060 1.00 92.12 164 LEU A CA 1
ATOM 1284 C C . LEU A 1 164 ? -3.825 4.267 4.275 1.00 92.12 164 LEU A C 1
ATOM 1286 O O . LEU A 1 164 ? -5.049 4.288 4.163 1.00 92.12 164 LEU A O 1
ATOM 1290 N N . LEU A 1 165 ? 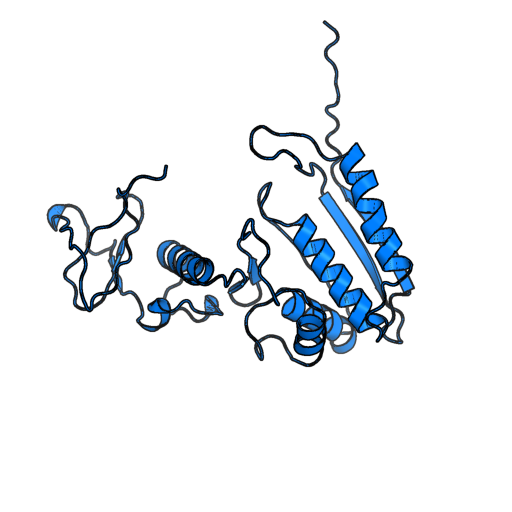-3.155 3.165 4.630 1.00 93.25 165 LEU A N 1
ATOM 1291 C CA . LEU A 1 165 ? -3.824 1.903 4.975 1.00 93.25 165 LEU A CA 1
ATOM 1292 C C . LEU A 1 165 ? -4.768 2.069 6.168 1.00 93.25 165 LEU A C 1
ATOM 1294 O O . LEU A 1 165 ? -5.914 1.630 6.110 1.00 93.25 165 LEU A O 1
ATOM 1298 N N . LEU A 1 166 ? -4.297 2.711 7.240 1.00 89.88 166 LEU A N 1
ATOM 1299 C CA . LEU A 1 166 ? -5.098 2.934 8.446 1.00 89.88 166 LEU A CA 1
ATOM 1300 C C . LEU A 1 166 ? -6.324 3.805 8.160 1.00 89.88 166 LEU A C 1
ATOM 1302 O O . LEU A 1 166 ? -7.421 3.456 8.594 1.00 89.88 166 LEU A O 1
ATOM 1306 N N . LYS A 1 167 ? -6.148 4.880 7.382 1.00 88.62 167 LYS A N 1
ATOM 1307 C CA . LYS A 1 167 ? -7.240 5.754 6.941 1.00 88.62 167 LYS A CA 1
ATOM 1308 C C . LYS A 1 167 ? -8.304 4.974 6.177 1.00 88.62 167 LYS A C 1
ATOM 1310 O O . LYS A 1 167 ? -9.487 5.057 6.495 1.00 88.62 167 LYS A O 1
ATOM 1315 N N . PHE A 1 168 ? -7.885 4.166 5.203 1.00 92.50 168 PHE A N 1
ATOM 1316 C CA . PHE A 1 168 ? -8.804 3.343 4.423 1.00 92.50 168 PHE A CA 1
ATOM 1317 C C . PHE A 1 168 ? -9.578 2.353 5.303 1.00 92.50 168 PHE A C 1
ATOM 1319 O O . PHE A 1 168 ? -10.805 2.300 5.243 1.00 92.50 168 PHE A O 1
ATOM 1326 N N . LEU A 1 169 ? -8.878 1.604 6.164 1.00 91.31 169 LEU A N 1
ATOM 1327 C CA . LEU A 1 169 ? -9.506 0.629 7.059 1.00 91.31 169 LEU A CA 1
ATOM 1328 C C . LEU A 1 169 ? -10.485 1.286 8.037 1.00 91.31 169 LEU A C 1
ATOM 1330 O O . LEU A 1 169 ? -11.531 0.711 8.317 1.00 91.31 169 LEU A O 1
ATOM 1334 N N . SER A 1 170 ? -10.182 2.486 8.532 1.00 87.38 170 SER A N 1
ATOM 1335 C CA . SER A 1 170 ? -11.071 3.238 9.425 1.00 87.38 170 SER A CA 1
ATOM 1336 C C . SER A 1 170 ? -12.380 3.641 8.743 1.00 87.38 170 SER A C 1
ATOM 1338 O O . SER A 1 170 ? -13.461 3.460 9.311 1.00 87.38 170 SER A O 1
ATOM 1340 N N . VAL A 1 171 ? -12.303 4.114 7.497 1.00 88.06 171 VAL A N 1
ATOM 1341 C CA . VAL A 1 171 ? -13.487 4.478 6.709 1.00 88.06 171 VAL A CA 1
ATOM 1342 C C . VAL A 1 171 ? -14.342 3.251 6.402 1.00 88.06 171 VAL A C 1
ATOM 1344 O O . VAL A 1 171 ? -15.538 3.253 6.689 1.00 88.06 171 VAL A O 1
ATOM 1347 N N . VAL A 1 172 ? -13.734 2.182 5.877 1.00 89.12 172 VAL A N 1
ATOM 1348 C CA . VAL A 1 172 ? -14.455 0.944 5.527 1.00 89.12 172 VAL A CA 1
ATOM 1349 C C . VAL A 1 172 ? -15.085 0.304 6.760 1.00 89.12 172 VAL A C 1
ATOM 1351 O O . VAL A 1 172 ? -16.196 -0.211 6.700 1.00 89.12 172 VAL A O 1
ATOM 1354 N N . SER A 1 173 ? -14.398 0.377 7.897 1.00 86.50 173 SER A N 1
ATOM 1355 C CA . SER A 1 173 ? -14.863 -0.213 9.143 1.00 86.50 173 SER A CA 1
ATOM 1356 C C . SER A 1 173 ? -15.956 0.598 9.837 1.00 86.50 173 SER A C 1
ATOM 1358 O O . SER A 1 173 ? -16.834 0.013 10.452 1.00 86.50 173 SER A O 1
ATOM 1360 N N . SER A 1 174 ? -15.924 1.930 9.770 1.00 81.50 174 SER A N 1
ATOM 1361 C CA . SER A 1 174 ? -16.946 2.773 10.409 1.00 81.50 174 SER A CA 1
ATOM 1362 C C . SER A 1 174 ? -18.167 3.027 9.524 1.00 81.50 174 SER A C 1
ATOM 1364 O O . SER A 1 174 ? -19.194 3.487 10.024 1.00 81.50 174 SER A O 1
ATOM 1366 N N . GLY A 1 175 ? -18.055 2.781 8.214 1.00 71.31 175 GLY A N 1
ATOM 1367 C CA . GLY A 1 175 ? -19.074 3.144 7.227 1.00 71.31 175 GLY A CA 1
ATOM 1368 C C . GLY A 1 175 ? -19.257 4.658 7.069 1.00 71.31 175 GLY A C 1
ATOM 1369 O O . GLY A 1 175 ? -20.207 5.101 6.429 1.00 71.31 175 GLY A O 1
ATOM 1370 N N . THR A 1 176 ? -18.372 5.469 7.657 1.00 67.44 176 THR A N 1
ATOM 1371 C CA . THR A 1 176 ? -18.405 6.928 7.560 1.00 67.44 176 THR A CA 1
ATOM 1372 C C . THR A 1 176 ? -17.044 7.449 7.126 1.00 67.44 176 THR A C 1
ATOM 1374 O O . THR A 1 176 ? -16.012 6.950 7.556 1.00 67.44 176 THR A O 1
ATOM 1377 N N . LEU A 1 177 ? -17.024 8.521 6.333 1.00 64.12 177 LEU A N 1
ATOM 1378 C CA . LEU A 1 177 ? -15.782 9.213 5.961 1.00 64.12 177 LEU A CA 1
ATOM 1379 C C . LEU A 1 177 ? -15.133 9.974 7.137 1.00 64.12 177 LEU A C 1
ATOM 1381 O O . LEU A 1 177 ? -14.161 10.700 6.939 1.00 64.12 177 LEU A O 1
ATOM 1385 N N . ARG A 1 178 ? -15.691 9.878 8.351 1.00 62.72 178 ARG A N 1
ATOM 1386 C CA . ARG A 1 178 ? -15.182 10.575 9.533 1.00 62.72 178 ARG A CA 1
ATOM 1387 C C . ARG A 1 178 ? -14.143 9.715 10.231 1.00 62.72 178 ARG A C 1
ATOM 1389 O O . ARG A 1 178 ? -14.380 8.538 10.484 1.00 62.72 178 ARG A O 1
ATOM 1396 N N . GLU A 1 179 ? -13.035 10.344 10.604 1.00 64.38 179 GLU A N 1
ATOM 1397 C CA . GLU A 1 179 ? -11.988 9.678 11.370 1.00 64.38 179 GLU A CA 1
ATOM 1398 C C . GLU A 1 179 ? -12.539 9.160 12.705 1.00 64.38 179 GLU A C 1
ATOM 1400 O O . GLU A 1 179 ? -13.241 9.867 13.439 1.00 64.38 179 GLU A O 1
ATOM 1405 N N . THR A 1 180 ? -12.218 7.911 13.036 1.00 68.75 180 THR A N 1
ATOM 1406 C CA . THR A 1 180 ? -12.614 7.324 14.319 1.00 68.75 180 THR A CA 1
ATOM 1407 C C . THR A 1 180 ? -11.664 7.775 15.428 1.00 68.75 180 THR A C 1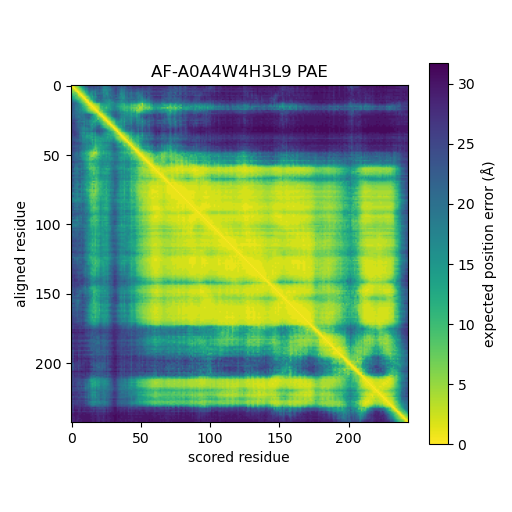
ATOM 1409 O O . THR A 1 180 ? -10.489 8.049 15.195 1.00 68.75 180 THR A O 1
ATOM 1412 N N . ARG A 1 181 ? -12.130 7.806 16.686 1.00 70.62 181 ARG A N 1
ATOM 1413 C CA . ARG A 1 181 ? -11.261 8.142 17.837 1.00 70.62 181 ARG A CA 1
ATOM 1414 C C . ARG A 1 181 ? -10.042 7.215 17.944 1.00 70.62 181 ARG A C 1
ATOM 1416 O O . ARG A 1 181 ? -8.980 7.654 18.372 1.00 70.62 181 ARG A O 1
ATOM 1423 N N . VAL A 1 182 ? -10.199 5.947 17.554 1.00 68.56 182 VAL A N 1
ATOM 1424 C CA . VAL A 1 182 ? -9.117 4.950 17.553 1.00 68.56 182 VAL A CA 1
ATOM 1425 C C . VAL A 1 182 ? -8.098 5.260 16.458 1.00 68.56 182 VAL A C 1
ATOM 1427 O O . VAL A 1 182 ? -6.902 5.283 16.736 1.00 68.56 182 VAL A O 1
ATOM 1430 N N . GLU A 1 183 ? -8.553 5.564 15.241 1.00 68.94 183 GLU A N 1
ATOM 1431 C CA . GLU A 1 183 ? -7.678 6.024 14.159 1.00 68.94 183 GLU A CA 1
ATOM 1432 C C . GLU A 1 183 ? -6.915 7.288 14.562 1.00 68.94 183 GLU A C 1
ATOM 1434 O O . GLU A 1 183 ? -5.689 7.314 14.454 1.00 68.94 183 GLU A O 1
ATOM 1439 N N . GLN A 1 184 ? -7.608 8.303 15.092 1.00 73.00 184 GLN A N 1
ATOM 1440 C CA . GLN A 1 184 ? -6.970 9.545 15.521 1.00 73.00 184 GLN A CA 1
ATOM 1441 C C . GLN A 1 184 ? -5.904 9.293 16.582 1.00 73.00 184 GLN A C 1
ATOM 1443 O O . GLN A 1 184 ? -4.809 9.827 16.464 1.00 73.00 184 GLN A O 1
ATOM 1448 N N . ALA A 1 185 ? -6.156 8.425 17.563 1.00 71.69 185 ALA A N 1
ATOM 1449 C CA . ALA A 1 185 ? -5.148 8.066 18.559 1.00 71.69 185 ALA A CA 1
ATOM 1450 C C . ALA A 1 185 ? -3.913 7.383 17.929 1.00 71.69 185 ALA A C 1
ATOM 1452 O O . ALA A 1 185 ? -2.770 7.689 18.282 1.00 71.69 185 ALA A O 1
ATOM 1453 N N . ILE A 1 186 ? -4.108 6.488 16.955 1.00 71.38 186 ILE A N 1
ATOM 1454 C CA . ILE A 1 186 ? -3.010 5.788 16.265 1.00 71.38 186 ILE A CA 1
ATOM 1455 C C . ILE A 1 186 ? -2.219 6.739 15.349 1.00 71.38 186 ILE A C 1
ATOM 1457 O O . ILE A 1 186 ? -0.987 6.667 15.288 1.00 71.38 186 ILE A O 1
ATOM 1461 N N . ILE A 1 187 ? -2.892 7.658 14.655 1.00 70.88 187 ILE A N 1
ATOM 1462 C CA . ILE A 1 187 ? -2.242 8.657 13.798 1.00 70.88 187 ILE A CA 1
ATOM 1463 C C . ILE A 1 187 ? -1.521 9.705 14.657 1.00 70.88 187 ILE A C 1
ATOM 1465 O O . ILE A 1 187 ? -0.338 9.953 14.430 1.00 70.88 187 ILE A O 1
ATOM 1469 N N . GLN A 1 188 ? -2.173 10.259 15.684 1.00 72.62 188 GLN A N 1
ATOM 1470 C CA . GLN A 1 188 ? -1.622 11.300 16.566 1.00 72.62 188 GLN A CA 1
ATOM 1471 C C . GLN A 1 188 ? -0.496 10.800 17.478 1.00 72.62 188 GLN A C 1
ATOM 1473 O O . GLN A 1 188 ? 0.385 11.576 17.844 1.00 72.62 188 GLN A O 1
ATOM 1478 N N . SER A 1 189 ? -0.463 9.506 17.809 1.00 69.12 189 SER A N 1
ATOM 1479 C CA . SER A 1 189 ? 0.690 8.914 18.505 1.00 69.12 189 SER A CA 1
ATOM 1480 C C . SER A 1 189 ? 1.946 8.858 17.629 1.00 69.12 189 SER A C 1
ATOM 1482 O O . SER A 1 189 ? 3.054 8.806 18.160 1.00 69.12 189 SER A O 1
ATOM 1484 N N . SER A 1 190 ? 1.812 8.918 16.296 1.00 69.81 190 SER A N 1
ATOM 1485 C CA . SER A 1 190 ? 2.963 8.838 15.389 1.00 69.81 190 SER A CA 1
ATOM 1486 C C . SER A 1 190 ? 3.895 10.050 15.525 1.00 69.81 190 SER A C 1
ATOM 1488 O O . SER A 1 190 ? 5.057 9.805 15.810 1.00 69.81 190 SER A O 1
ATOM 1490 N N . PRO A 1 191 ? 3.446 11.323 15.460 1.00 67.12 191 PRO A N 1
ATOM 1491 C CA . PRO A 1 191 ? 4.305 12.487 15.716 1.00 67.12 191 PRO A CA 1
ATOM 1492 C C . PRO A 1 191 ? 5.058 12.448 17.050 1.00 67.12 191 PRO A C 1
ATOM 1494 O O . PRO A 1 191 ? 6.227 12.818 17.103 1.00 67.12 191 PRO A O 1
ATOM 1497 N N . ILE A 1 192 ? 4.411 11.970 18.119 1.00 68.44 192 ILE A N 1
ATOM 1498 C CA . ILE A 1 192 ? 5.044 11.839 19.439 1.00 68.44 192 ILE A CA 1
ATOM 1499 C C . ILE A 1 192 ? 6.184 10.819 19.358 1.00 68.44 192 ILE A C 1
ATOM 1501 O O . ILE A 1 192 ? 7.309 11.108 19.753 1.00 68.44 192 ILE A O 1
ATOM 1505 N N . MET A 1 193 ? 5.923 9.644 18.786 1.00 64.75 193 MET A N 1
ATOM 1506 C CA . MET A 1 193 ? 6.934 8.593 18.643 1.00 64.75 193 MET A CA 1
ATOM 1507 C C . MET A 1 193 ? 8.026 8.945 17.630 1.00 64.75 193 MET A C 1
ATOM 1509 O O . MET A 1 193 ? 9.176 8.561 17.815 1.00 64.75 193 MET A O 1
ATOM 1513 N N . GLU A 1 194 ? 7.694 9.698 16.585 1.00 67.06 194 GLU A N 1
ATOM 1514 C CA . GLU A 1 194 ? 8.655 10.255 15.638 1.00 67.06 194 GLU A CA 1
ATOM 1515 C C . GLU A 1 194 ? 9.582 11.257 16.336 1.00 67.06 194 GLU A C 1
ATOM 1517 O O . GLU A 1 194 ? 10.789 11.193 16.137 1.00 67.06 194 GLU A O 1
ATOM 1522 N N . ALA A 1 195 ? 9.067 12.107 17.230 1.00 63.31 195 ALA A N 1
ATOM 1523 C CA . ALA A 1 195 ? 9.897 13.029 18.006 1.00 63.31 195 ALA A CA 1
ATOM 1524 C C . ALA A 1 195 ? 10.908 12.310 18.923 1.00 63.31 195 ALA A C 1
ATOM 1526 O O . ALA A 1 195 ? 11.998 12.829 19.150 1.00 63.31 195 ALA A O 1
ATOM 1527 N N . PHE A 1 196 ? 10.576 11.113 19.424 1.00 63.62 196 PHE A N 1
ATOM 1528 C CA . PHE A 1 196 ? 11.481 10.308 20.257 1.00 63.62 196 PHE A CA 1
ATOM 1529 C C . PHE A 1 196 ? 12.375 9.336 19.470 1.00 63.62 196 PHE A C 1
ATOM 1531 O O . PHE A 1 196 ? 13.447 8.975 19.950 1.00 63.62 196 PHE A O 1
ATOM 1538 N N . GLY A 1 197 ? 11.936 8.866 18.301 1.00 57.72 197 GLY A N 1
ATOM 1539 C CA . GLY A 1 197 ? 12.549 7.738 17.590 1.00 57.72 197 GLY A CA 1
ATOM 1540 C C . GLY A 1 197 ? 13.031 8.034 16.169 1.00 57.72 197 GLY A C 1
ATOM 1541 O O . GLY A 1 197 ? 13.670 7.171 15.556 1.00 57.72 197 GLY A O 1
ATOM 1542 N N . ASN A 1 198 ? 12.738 9.218 15.624 1.00 65.25 198 ASN A N 1
ATOM 1543 C CA . ASN A 1 198 ? 13.287 9.641 14.343 1.00 65.25 198 ASN A CA 1
ATOM 1544 C C . ASN A 1 198 ? 14.574 10.425 14.569 1.00 65.25 198 ASN A C 1
ATOM 1546 O O . ASN A 1 198 ? 14.652 11.329 15.396 1.00 65.25 198 ASN A O 1
ATOM 1550 N N . ALA A 1 199 ? 15.590 10.088 13.785 1.00 54.56 199 ALA A N 1
ATOM 1551 C CA . ALA A 1 199 ? 16.847 10.811 13.769 1.00 54.56 199 ALA A CA 1
ATOM 1552 C C . ALA A 1 199 ? 17.128 11.318 12.357 1.00 54.56 199 ALA A C 1
ATOM 1554 O O . ALA A 1 199 ? 16.828 10.651 11.357 1.00 54.56 199 ALA A O 1
ATOM 1555 N N . LYS A 1 200 ? 17.757 12.492 12.278 1.00 57.75 200 LYS A N 1
ATOM 1556 C CA . LYS A 1 200 ? 18.360 12.963 11.036 1.00 57.75 200 LYS A CA 1
ATOM 1557 C C . LYS A 1 200 ? 19.531 12.044 10.692 1.00 57.75 200 LYS A C 1
ATOM 1559 O O . LYS A 1 200 ? 20.454 11.875 11.483 1.00 57.75 200 LYS A O 1
ATOM 1564 N N . THR A 1 201 ? 19.494 11.465 9.500 1.00 58.31 201 THR A N 1
ATOM 1565 C CA . THR A 1 201 ? 20.601 10.696 8.916 1.00 58.31 201 THR A CA 1
ATOM 1566 C C . THR A 1 201 ? 21.226 11.488 7.769 1.00 58.31 201 THR A C 1
ATOM 1568 O O . THR A 1 201 ? 20.666 12.490 7.325 1.00 58.31 201 THR A O 1
ATOM 1571 N N . VAL A 1 202 ? 22.371 11.033 7.256 1.00 55.31 202 VAL A N 1
ATOM 1572 C CA . VAL A 1 202 ? 23.049 11.651 6.099 1.00 55.31 202 VAL A CA 1
ATOM 1573 C C . VAL A 1 202 ? 22.153 11.676 4.845 1.00 55.31 202 VAL A C 1
ATOM 1575 O O . VAL A 1 202 ? 22.279 12.581 4.027 1.00 55.31 202 VAL A O 1
ATOM 1578 N N . TYR A 1 203 ? 21.215 10.728 4.720 1.00 54.88 203 TYR A N 1
ATOM 1579 C CA . TYR A 1 203 ? 20.399 10.519 3.514 1.00 54.88 203 TYR A CA 1
ATOM 1580 C C . TYR A 1 203 ? 18.907 10.852 3.683 1.00 54.88 203 TYR A C 1
ATOM 1582 O O . TYR A 1 203 ? 18.192 10.985 2.694 1.00 54.88 203 TYR A O 1
ATOM 1590 N N . ASN A 1 204 ? 18.417 10.994 4.918 1.00 54.22 204 ASN A N 1
ATOM 1591 C CA . ASN A 1 204 ? 17.018 11.311 5.208 1.00 54.22 204 ASN A CA 1
ATOM 1592 C C . ASN A 1 204 ? 16.903 12.107 6.517 1.00 54.22 204 ASN A C 1
ATOM 1594 O O . ASN A 1 204 ? 17.389 11.672 7.565 1.00 54.22 204 ASN A O 1
ATOM 1598 N N . ASN A 1 205 ? 16.213 13.248 6.460 1.00 57.72 205 ASN A N 1
ATOM 1599 C CA . ASN A 1 205 ? 15.993 14.133 7.603 1.00 57.72 205 ASN A CA 1
ATOM 1600 C C . ASN A 1 205 ? 14.968 13.592 8.618 1.00 57.72 205 ASN A C 1
ATOM 1602 O O . ASN A 1 205 ? 14.959 14.073 9.745 1.00 57.72 205 ASN A O 1
ATOM 1606 N N . ASN A 1 206 ? 14.143 12.603 8.245 1.00 60.69 206 ASN A N 1
ATOM 1607 C CA . ASN A 1 206 ? 13.125 11.995 9.109 1.00 60.69 206 ASN A CA 1
ATOM 1608 C C . ASN A 1 206 ? 13.153 10.457 8.999 1.00 60.69 206 ASN A C 1
ATOM 1610 O O . ASN A 1 206 ? 12.240 9.831 8.456 1.00 60.69 206 ASN A O 1
ATOM 1614 N N . SER A 1 207 ? 14.254 9.833 9.432 1.00 55.25 207 SER A N 1
ATOM 1615 C CA . SER A 1 207 ? 14.402 8.374 9.383 1.00 55.25 207 SER A CA 1
ATOM 1616 C C . SER A 1 207 ? 13.915 7.742 10.688 1.00 55.25 207 SER A C 1
ATOM 1618 O O . SER A 1 207 ? 14.585 7.888 11.710 1.00 55.25 207 SER A O 1
ATOM 1620 N N . SER A 1 208 ? 12.807 6.990 10.664 1.00 59.12 208 SER A N 1
ATOM 1621 C CA . SER A 1 208 ? 12.448 6.116 11.794 1.00 59.12 208 SER A CA 1
ATOM 1622 C C . SER A 1 208 ? 13.494 5.019 11.951 1.00 59.12 208 SER A C 1
ATOM 1624 O O . SER A 1 208 ? 13.724 4.246 11.020 1.00 59.12 208 SER A O 1
ATOM 1626 N N . ARG A 1 209 ? 14.124 4.947 13.127 1.00 64.12 209 ARG A N 1
ATOM 1627 C CA . ARG A 1 209 ? 15.094 3.894 13.485 1.00 64.12 209 ARG A CA 1
ATOM 1628 C C . ARG A 1 209 ? 14.483 2.798 14.360 1.00 64.12 209 ARG A C 1
ATOM 1630 O O . ARG A 1 209 ? 15.191 2.131 15.099 1.00 64.12 209 ARG A O 1
ATOM 1637 N N . PHE A 1 210 ? 13.168 2.627 14.286 1.00 68.19 210 PHE A N 1
ATOM 1638 C CA . PHE A 1 210 ? 12.423 1.629 15.044 1.00 68.19 210 PHE A CA 1
ATOM 1639 C C . PHE A 1 210 ? 11.500 0.841 14.114 1.00 68.19 210 PHE A C 1
ATOM 1641 O O . PHE A 1 210 ? 10.918 1.388 13.174 1.00 68.19 210 PHE A O 1
ATOM 1648 N N . GLY A 1 211 ? 11.345 -0.451 14.393 1.00 71.69 211 GLY A N 1
ATOM 1649 C CA . GLY A 1 211 ? 10.257 -1.241 13.832 1.00 71.69 211 GLY A CA 1
ATOM 1650 C C . GLY A 1 211 ? 8.946 -0.845 14.507 1.00 71.69 211 GLY A C 1
ATOM 1651 O O . GLY A 1 211 ? 8.900 -0.686 15.727 1.00 71.69 211 GLY A O 1
ATOM 1652 N N . LYS A 1 212 ? 7.874 -0.679 13.730 1.00 80.94 212 LYS A N 1
ATOM 1653 C CA . LYS A 1 212 ? 6.531 -0.395 14.249 1.00 80.94 212 LYS A CA 1
ATOM 1654 C C . LYS A 1 212 ? 5.593 -1.511 13.818 1.00 80.94 212 LYS A C 1
ATOM 1656 O O . LYS A 1 212 ? 5.406 -1.727 12.625 1.00 80.94 212 LYS A O 1
ATOM 1661 N N . PHE A 1 213 ? 4.993 -2.188 14.786 1.00 86.12 213 PHE A N 1
ATOM 1662 C CA . PHE A 1 213 ? 3.927 -3.151 14.561 1.00 86.12 213 PHE A CA 1
ATOM 1663 C C . PHE A 1 213 ? 2.631 -2.569 15.104 1.00 86.12 213 PHE A C 1
ATOM 1665 O O . PHE A 1 213 ? 2.564 -2.167 16.263 1.00 86.12 213 PHE A O 1
ATOM 1672 N N . ILE A 1 214 ? 1.618 -2.474 14.251 1.00 88.12 214 ILE A N 1
ATOM 1673 C CA . ILE A 1 214 ? 0.314 -1.927 14.617 1.00 88.12 214 ILE A CA 1
ATOM 1674 C C . ILE A 1 214 ? -0.679 -3.072 14.545 1.00 88.12 214 ILE A C 1
ATOM 1676 O O . ILE A 1 214 ? -0.926 -3.616 13.472 1.00 88.12 214 ILE A O 1
ATOM 1680 N N . GLN A 1 215 ? -1.238 -3.426 15.692 1.00 89.62 215 GLN A N 1
ATOM 1681 C CA . GLN A 1 215 ? -2.299 -4.408 15.800 1.00 89.62 215 GLN A CA 1
ATOM 1682 C C . GLN A 1 215 ? -3.637 -3.678 15.867 1.00 89.62 215 GLN A C 1
ATOM 1684 O O . GLN A 1 215 ? -3.830 -2.817 16.723 1.00 89.62 215 GLN A O 1
ATOM 1689 N N . LEU A 1 216 ? -4.559 -4.028 14.974 1.00 89.25 216 LEU A N 1
ATOM 1690 C CA . LEU A 1 216 ? -5.939 -3.552 14.993 1.00 89.25 216 LEU A CA 1
ATOM 1691 C C . LEU A 1 216 ? -6.865 -4.707 15.363 1.00 89.25 216 LEU A C 1
ATOM 1693 O O . LEU A 1 216 ? -6.718 -5.814 14.850 1.00 89.25 216 LEU A O 1
ATOM 1697 N N . HIS A 1 217 ? -7.827 -4.433 16.235 1.00 89.38 217 HIS A N 1
ATOM 1698 C CA . HIS A 1 217 ? -8.857 -5.380 16.636 1.00 89.38 217 HIS A CA 1
ATOM 1699 C C . HIS A 1 217 ? -10.187 -4.969 16.017 1.00 89.38 217 HIS A C 1
ATOM 1701 O O . HIS A 1 217 ? -10.655 -3.849 16.230 1.00 89.38 217 HIS A O 1
ATOM 1707 N N . PHE A 1 218 ? -10.799 -5.891 15.280 1.00 89.31 218 PHE A N 1
ATOM 1708 C CA . PHE A 1 218 ? -12.109 -5.704 14.670 1.00 89.31 218 PHE A CA 1
ATOM 1709 C C . PHE A 1 218 ? -13.156 -6.507 15.441 1.00 89.31 218 PHE A C 1
ATOM 1711 O O . PHE A 1 218 ? -12.961 -7.687 15.729 1.00 89.31 218 PHE A O 1
ATOM 1718 N N . ALA A 1 219 ? -14.267 -5.859 15.775 1.00 87.75 219 ALA A N 1
ATOM 1719 C CA . ALA A 1 219 ? -15.453 -6.514 16.297 1.00 87.75 219 ALA A CA 1
ATOM 1720 C C . ALA A 1 219 ? -16.132 -7.321 15.187 1.00 87.75 219 ALA A C 1
ATOM 1722 O O . ALA A 1 219 ? -16.039 -6.964 14.016 1.00 87.75 219 ALA A O 1
ATOM 1723 N N . GLN A 1 220 ? -16.898 -8.349 15.558 1.00 85.56 220 GLN A N 1
ATOM 1724 C CA . GLN A 1 220 ? -17.631 -9.205 14.614 1.00 85.56 220 GLN A CA 1
ATOM 1725 C C . GLN A 1 220 ? -18.599 -8.433 13.698 1.00 85.56 220 GLN A C 1
ATOM 1727 O O . GLN A 1 220 ? -18.958 -8.914 12.630 1.00 85.56 220 GLN A O 1
ATOM 1732 N N . SER A 1 221 ? -18.997 -7.220 14.094 1.00 83.69 221 SER A N 1
ATOM 1733 C CA . SER A 1 221 ? -19.805 -6.313 13.278 1.00 83.69 221 SER A CA 1
ATOM 1734 C C . SER A 1 221 ? -19.032 -5.617 12.148 1.00 83.69 221 SER A C 1
ATOM 1736 O O . SER A 1 221 ? -19.636 -4.843 11.418 1.00 83.69 221 SER A O 1
ATOM 1738 N N . GLY A 1 222 ? -17.715 -5.822 12.024 1.00 83.44 222 GLY A N 1
ATOM 1739 C CA . GLY A 1 222 ? -16.867 -5.150 11.034 1.00 83.44 222 GLY A CA 1
ATOM 1740 C C . GLY A 1 222 ? -16.135 -3.904 11.547 1.00 83.44 222 GLY A C 1
ATOM 1741 O O . GLY A 1 222 ? -15.243 -3.397 10.860 1.00 83.44 222 GLY A O 1
ATOM 1742 N N . ASN A 1 223 ? -16.462 -3.436 12.755 1.00 85.56 223 ASN A N 1
ATOM 1743 C CA . ASN A 1 223 ? -15.996 -2.158 13.307 1.00 85.56 223 ASN A CA 1
ATOM 1744 C C . ASN A 1 223 ? -14.653 -2.294 14.049 1.00 85.56 223 ASN A C 1
ATOM 1746 O O . ASN A 1 223 ? -14.449 -3.269 14.769 1.00 85.56 223 ASN A O 1
ATOM 1750 N N . ILE A 1 224 ? -13.763 -1.301 13.966 1.00 85.88 224 ILE A N 1
ATOM 1751 C CA . ILE A 1 224 ? -12.533 -1.249 14.771 1.00 85.88 224 ILE A CA 1
ATOM 1752 C C . ILE A 1 224 ? -12.921 -1.038 16.239 1.00 85.88 224 ILE A C 1
ATOM 1754 O O . ILE A 1 224 ? -13.468 -0.000 16.610 1.00 85.88 224 ILE A O 1
ATOM 1758 N N . GLN A 1 225 ? -12.614 -2.021 17.084 1.00 84.31 225 GLN A N 1
ATOM 1759 C CA . GLN A 1 225 ? -12.859 -1.979 18.527 1.00 84.31 225 GLN A CA 1
ATOM 1760 C C . GLN A 1 225 ? -11.695 -1.328 19.284 1.00 84.31 225 GLN A C 1
ATOM 1762 O O . GLN A 1 225 ? -11.890 -0.720 20.335 1.00 84.31 225 GLN A O 1
ATOM 1767 N N . GLY A 1 226 ? -10.477 -1.446 18.754 1.00 84.38 226 GLY A N 1
ATOM 1768 C CA . GLY A 1 226 ? -9.273 -0.908 19.371 1.00 84.38 226 GLY A CA 1
ATOM 1769 C C . GLY A 1 226 ? -8.010 -1.302 18.617 1.00 84.38 226 GLY A C 1
ATOM 1770 O O . GLY A 1 226 ? -8.064 -1.948 17.571 1.00 84.38 226 GLY A O 1
ATOM 1771 N N . GLY A 1 227 ? -6.859 -0.924 19.160 1.00 84.56 227 GLY A N 1
ATOM 1772 C CA . GLY A 1 227 ? -5.569 -1.282 18.593 1.00 84.56 227 GLY A CA 1
ATOM 1773 C C . GLY A 1 227 ? -4.425 -1.061 19.572 1.00 84.56 227 GLY A C 1
ATOM 1774 O O . GLY A 1 227 ? -4.564 -0.339 20.557 1.00 84.56 227 GLY A O 1
ATOM 1775 N N . CYS A 1 228 ? -3.293 -1.690 19.288 1.00 83.75 228 CYS A N 1
ATOM 1776 C CA . CYS A 1 228 ? -2.054 -1.541 20.035 1.00 83.75 228 CYS A CA 1
ATOM 1777 C C . CYS A 1 228 ? -0.908 -1.257 19.064 1.00 83.75 228 CYS A C 1
ATOM 1779 O O . CYS A 1 228 ? -0.878 -1.779 17.950 1.00 83.75 228 CYS A O 1
ATOM 1781 N N . ILE A 1 229 ? 0.044 -0.430 19.488 1.00 82.19 229 ILE A N 1
ATOM 1782 C CA . ILE A 1 229 ? 1.277 -0.187 18.747 1.00 82.19 229 ILE A CA 1
ATOM 1783 C C . ILE A 1 229 ? 2.419 -0.779 19.562 1.00 82.19 229 ILE A C 1
ATOM 1785 O O . ILE A 1 229 ? 2.680 -0.351 20.685 1.00 82.19 229 ILE A O 1
ATOM 1789 N N . ILE A 1 230 ? 3.109 -1.749 18.976 1.00 81.62 230 ILE A N 1
ATOM 1790 C CA . ILE A 1 230 ? 4.299 -2.366 19.545 1.00 81.62 230 ILE A CA 1
ATOM 1791 C C . ILE A 1 230 ? 5.508 -1.827 18.787 1.00 81.62 230 ILE A C 1
ATOM 1793 O O . ILE A 1 230 ? 5.588 -1.898 17.558 1.00 81.62 230 ILE A O 1
ATOM 1797 N N . HIS A 1 231 ? 6.454 -1.265 19.532 1.00 76.12 231 HIS A N 1
ATOM 1798 C CA . HIS A 1 231 ? 7.704 -0.753 18.989 1.00 76.12 231 HIS A CA 1
ATOM 1799 C C . HIS A 1 231 ? 8.810 -1.785 19.194 1.00 76.12 231 HIS A C 1
ATOM 1801 O O . HIS A 1 231 ? 9.011 -2.282 20.300 1.00 76.12 231 HIS A O 1
ATOM 1807 N N . TYR A 1 232 ? 9.540 -2.086 18.126 1.00 71.12 232 TYR A N 1
ATOM 1808 C CA . TYR A 1 232 ? 10.657 -3.021 18.130 1.00 71.12 232 TYR A CA 1
ATOM 1809 C C . TYR A 1 232 ? 11.966 -2.282 17.856 1.00 71.12 232 TYR A C 1
ATOM 1811 O O . TYR A 1 232 ? 12.006 -1.370 17.030 1.00 71.12 232 TYR A O 1
ATOM 1819 N N . LEU A 1 233 ? 13.044 -2.735 18.505 1.00 63.06 233 LEU A N 1
ATOM 1820 C CA . LEU A 1 233 ? 14.422 -2.309 18.231 1.00 63.06 233 LEU A CA 1
ATOM 1821 C C . LEU A 1 233 ? 14.638 -0.790 18.365 1.00 63.06 233 LEU A C 1
ATOM 1823 O O . LEU A 1 233 ? 15.121 -0.147 17.439 1.00 63.06 233 LEU A O 1
ATOM 1827 N N . LEU A 1 234 ? 14.315 -0.211 19.529 1.00 54.62 234 LEU A N 1
ATOM 1828 C CA . LEU A 1 234 ? 14.881 1.090 19.903 1.00 54.62 234 LEU A CA 1
ATOM 1829 C C . LEU A 1 234 ? 16.405 0.944 19.894 1.00 54.62 234 LEU A C 1
ATOM 1831 O O . LEU A 1 234 ? 16.955 0.209 20.717 1.00 54.62 234 LEU A O 1
ATOM 1835 N N . GLU A 1 235 ? 17.088 1.599 18.958 1.00 48.16 235 GLU A N 1
ATOM 1836 C CA . GLU A 1 235 ? 18.544 1.649 18.985 1.00 48.16 235 GLU A CA 1
ATOM 1837 C C . GLU A 1 235 ? 19.008 2.229 20.319 1.00 48.16 235 GLU A C 1
ATOM 1839 O O . GLU A 1 235 ? 18.879 3.420 20.602 1.00 48.16 235 GLU A O 1
ATOM 1844 N N . LYS A 1 236 ? 19.577 1.366 21.157 1.00 44.56 236 LYS A N 1
ATOM 1845 C CA . LYS A 1 236 ? 20.195 1.747 22.419 1.00 44.56 236 LYS A CA 1
ATOM 1846 C C . LYS A 1 236 ? 21.612 2.255 22.147 1.00 44.56 236 LYS A C 1
ATOM 1848 O O . LYS A 1 236 ? 22.577 1.648 22.584 1.00 44.56 236 LYS A O 1
ATOM 1853 N N . LEU A 1 237 ? 21.743 3.339 21.383 1.00 46.47 237 LEU A N 1
ATOM 1854 C CA . LEU A 1 237 ? 23.003 4.071 21.207 1.00 46.47 237 LEU A CA 1
ATOM 1855 C C . LEU A 1 237 ? 22.760 5.586 21.244 1.00 46.47 237 LEU A C 1
ATOM 1857 O O . LEU A 1 237 ? 23.184 6.326 20.365 1.00 46.47 237 LEU A O 1
ATOM 1861 N N . ILE A 1 238 ? 22.130 6.059 22.321 1.00 43.34 238 ILE A N 1
ATOM 1862 C CA . ILE A 1 238 ? 22.429 7.394 22.859 1.00 43.34 238 ILE A CA 1
ATOM 1863 C C . ILE A 1 238 ? 23.469 7.194 23.970 1.00 43.34 238 ILE A C 1
ATOM 1865 O O . ILE A 1 238 ? 23.233 7.496 25.134 1.00 43.34 238 ILE A O 1
ATOM 1869 N N . ASN A 1 239 ? 24.614 6.594 23.633 1.00 37.06 239 ASN A N 1
ATOM 1870 C CA . ASN A 1 239 ? 25.792 6.699 24.485 1.00 37.06 239 ASN A CA 1
ATOM 1871 C C . ASN A 1 239 ? 26.558 7.927 24.012 1.00 37.06 239 ASN A C 1
ATOM 1873 O O . ASN A 1 239 ? 27.320 7.881 23.051 1.00 37.06 239 ASN A O 1
ATOM 1877 N N . SER A 1 240 ? 26.285 9.030 24.700 1.00 36.09 240 SER A N 1
ATOM 1878 C CA . SER A 1 240 ? 27.164 10.187 24.781 1.00 36.09 240 SER A CA 1
ATOM 1879 C C . SER A 1 240 ? 28.592 9.712 25.078 1.00 36.09 240 SER A C 1
ATOM 1881 O O . SER A 1 240 ? 28.790 9.072 26.113 1.00 36.09 240 SER A O 1
ATOM 1883 N N . PRO A 1 241 ? 29.613 10.038 24.273 1.00 39.88 241 PRO A N 1
ATOM 1884 C CA . PRO A 1 241 ? 30.908 10.306 24.848 1.00 39.88 241 PRO A CA 1
ATOM 1885 C C . PRO A 1 241 ? 30.846 11.740 25.368 1.00 39.88 241 PRO A C 1
ATOM 1887 O O . PRO A 1 241 ? 30.802 12.703 24.607 1.00 39.88 241 PRO A O 1
ATOM 1890 N N . VAL A 1 242 ? 30.778 11.871 26.690 1.00 41.75 242 VAL A N 1
ATOM 1891 C CA . VAL A 1 242 ? 31.400 13.020 27.343 1.00 41.75 242 VAL A CA 1
ATOM 1892 C C . VAL A 1 242 ? 32.880 12.952 26.976 1.00 41.75 242 VAL A C 1
ATOM 1894 O O . VAL A 1 242 ? 33.558 12.056 27.472 1.00 41.75 242 VAL A O 1
ATOM 1897 N N . VAL A 1 243 ? 33.338 13.846 26.097 1.00 38.41 243 VAL A N 1
ATOM 1898 C CA . VAL A 1 243 ? 34.665 14.485 26.142 1.00 38.41 243 VAL A CA 1
ATOM 1899 C C . VAL A 1 243 ? 34.513 15.893 25.586 1.00 38.41 243 VAL A C 1
ATOM 1901 O O . VAL A 1 243 ? 34.011 16.012 24.446 1.00 38.41 243 VAL A O 1
#

Radius of gyration: 22.44 Å; Cα contacts (8 Å, |Δi|>4): 291; chains: 1; bounding box: 54×36×63 Å

InterPro domains:
  IPR001609 Myosin head, motor domain-like [PF00063] (61-236)
  IPR001609 Myosin head, motor domain-like [PR00193] (88-107)
  IPR001609 Myosin head, motor domain-like [PR00193] (145-170)
  IPR001609 Myosin head, motor domain-like [PR00193] (191-218)
  IPR001609 Myosin head, motor domain-like [PS51456] (58-243)
  IPR001609 Myosin head, motor domain-like [SM00242] (52-243)
  IPR027417 P-loop containing nucleoside triphosphate hydrolase [SSF52540] (44-236)
  IPR036961 Kinesin motor domain superfamily [G3DSA:3.40.850.10] (13-238)
  IPR051724 Actin-based Motor Myosin [PTHR46049] (56-236)

Mean predicted aligned error: 13.44 Å